Protein AF-V2XXR5-F1 (afdb_monomer_lite)

Organism: Moniliophthora roreri (strain MCA 2997) (NCBI:txid1381753)

Foldseek 3Di:
DDDDDPPDPPPDPPPPPPPPDPDPPPPPVQPCADLQHVVCSPPDLLQAEFEEEQQQQQEDCDPPSQARLEPDHNVVCVQLRHDHYFWDWDQDPNDTDTDPDDDDAQEWEFDELDQDLLQQGDTPRYDDDDQNQVGQYEYALFHWDQPADDVPDPHDIGTDPVCQQVSLALVSQVSNQVSCCVSHVNQGHSYYYYGHSVHHDNQVNSCVSSVHPDGGNGDDPDPDDPPDDPDDDDDDDDDDDDDDDDDDDDDDD

InterPro domains:
  IPR017946 PLC-like phosphodiesterase, TIM beta/alpha-barrel domain superfamily [G3DSA:3.20.20.190] (36-119)
  IPR017946 PLC-like phosphodiesterase, TIM beta/alpha-barrel domain superfamily [SSF51695] (34-211)
  IPR051057 Phosphoinositide phospholipase C domain-containing protein [PTHR13593] (35-107)

Radius of gyration: 30.41 Å; chains: 1; bounding box: 84×100×53 Å

Secondary structure (DSSP, 8-state):
-------SSSSSSSSSSSSS-----------SSBTTBGGGGGS-GGG--EEEETTTT-B-S-TT-TT--BSS-HHHHHHHT--EE---EEEETTEEEE-S----TTEEE--SS---TT-----BS--SSS-GGGSEEEEE---EEEEEPPTTS--EEEE-STTHHHHTSHHHHHHHHHHHGGGGTTPPPSEEEESSTTSSSHHHHHHHHTT-SS--S-S---------S------------------------

Structure (mmCIF, N/CA/C/O backbone):
data_AF-V2XXR5-F1
#
_entry.id   AF-V2XXR5-F1
#
loop_
_atom_site.group_PDB
_atom_site.id
_atom_site.type_symbol
_atom_site.label_atom_id
_atom_site.label_alt_id
_atom_site.label_comp_id
_atom_site.label_asym_id
_atom_site.label_entity_id
_atom_site.label_seq_id
_atom_site.pdbx_PDB_ins_code
_atom_site.Cartn_x
_atom_site.Cartn_y
_atom_site.Cartn_z
_atom_site.occupancy
_atom_site.B_iso_or_equiv
_atom_site.auth_seq_id
_atom_site.auth_comp_id
_atom_site.auth_asym_id
_atom_site.auth_atom_id
_atom_site.pdbx_PDB_model_num
ATOM 1 N N . MET A 1 1 ? -62.047 -73.030 -3.575 1.00 40.09 1 MET A N 1
ATOM 2 C CA . MET A 1 1 ? -60.944 -73.155 -4.557 1.00 40.09 1 MET A CA 1
ATOM 3 C C . MET A 1 1 ? -60.942 -71.864 -5.360 1.00 40.09 1 MET A C 1
ATOM 5 O O . MET A 1 1 ? -61.998 -71.553 -5.874 1.00 40.09 1 MET A O 1
ATOM 9 N N . LEU A 1 2 ? -59.932 -71.007 -5.476 1.00 39.75 2 LEU A N 1
ATOM 10 C CA . LEU A 1 2 ? -58.505 -70.946 -5.138 1.00 39.75 2 LEU A CA 1
ATOM 11 C C . LEU A 1 2 ? -58.184 -69.427 -5.097 1.00 39.75 2 LEU A C 1
ATOM 13 O O . LEU A 1 2 ? -58.682 -68.683 -5.932 1.00 39.75 2 LEU A O 1
ATOM 17 N N . ALA A 1 3 ? -57.604 -68.903 -4.018 1.00 51.47 3 ALA A N 1
ATOM 18 C CA . ALA A 1 3 ? -56.215 -68.424 -3.978 1.00 51.47 3 ALA A CA 1
ATOM 19 C C . ALA A 1 3 ? -55.799 -67.451 -5.111 1.00 51.47 3 ALA A C 1
ATOM 21 O O . ALA A 1 3 ? -55.215 -67.873 -6.099 1.00 51.47 3 ALA A O 1
ATOM 22 N N . PHE A 1 4 ? -56.009 -66.147 -4.901 1.00 45.41 4 PHE A N 1
ATOM 23 C CA . PHE A 1 4 ? -55.196 -65.052 -5.464 1.00 45.41 4 PHE A CA 1
ATOM 24 C C . PHE A 1 4 ? -55.050 -63.995 -4.356 1.00 45.41 4 PHE A C 1
ATOM 26 O O . PHE A 1 4 ? -55.963 -63.228 -4.085 1.00 45.41 4 PHE A O 1
ATOM 33 N N . SER A 1 5 ? -54.119 -64.224 -3.432 1.00 50.44 5 SER A N 1
ATOM 34 C CA . SER A 1 5 ? -52.775 -63.627 -3.402 1.00 50.44 5 SER A CA 1
ATOM 35 C C . SER A 1 5 ? -52.805 -62.136 -3.044 1.00 50.44 5 SER A C 1
ATOM 37 O O . SER A 1 5 ? -53.049 -61.259 -3.866 1.00 50.44 5 SER A O 1
ATOM 39 N N . VAL A 1 6 ? -52.565 -61.890 -1.757 1.00 51.72 6 VAL A N 1
ATOM 40 C CA . VAL A 1 6 ? -52.631 -60.622 -1.012 1.00 51.72 6 VAL A CA 1
ATOM 41 C C . VAL A 1 6 ? -51.378 -59.764 -1.270 1.00 51.72 6 VAL A C 1
ATOM 43 O O . VAL A 1 6 ? -50.755 -59.250 -0.349 1.00 51.72 6 VAL A O 1
ATOM 46 N N . LEU A 1 7 ? -50.950 -59.619 -2.526 1.00 49.16 7 LEU A N 1
ATOM 47 C CA . LEU A 1 7 ? -49.653 -59.010 -2.855 1.00 49.16 7 LEU A CA 1
ATOM 48 C C . LEU A 1 7 ? -49.773 -57.664 -3.583 1.00 49.16 7 LEU A C 1
ATOM 50 O O . LEU A 1 7 ? -49.147 -57.468 -4.617 1.00 49.16 7 LEU A O 1
ATOM 54 N N . SER A 1 8 ? -50.574 -56.726 -3.064 1.00 53.34 8 SER A N 1
ATOM 55 C CA . SER A 1 8 ? -50.682 -55.391 -3.688 1.00 53.34 8 SER A CA 1
ATOM 56 C C . SER A 1 8 ? -50.863 -54.203 -2.735 1.00 53.34 8 SER A C 1
ATOM 58 O O . SER A 1 8 ? -51.263 -53.133 -3.177 1.00 53.34 8 SER A O 1
ATOM 60 N N . LEU A 1 9 ? -50.544 -54.340 -1.442 1.00 47.59 9 LEU A N 1
ATOM 61 C CA . LEU A 1 9 ? -50.764 -53.266 -0.452 1.00 47.59 9 LEU A CA 1
ATOM 62 C C . LEU A 1 9 ? -49.520 -52.832 0.348 1.00 47.59 9 LEU A C 1
ATOM 64 O O . LEU A 1 9 ? -49.666 -52.144 1.351 1.00 47.59 9 LEU A O 1
ATOM 68 N N . ILE A 1 10 ? -48.298 -53.172 -0.089 1.00 53.25 10 ILE A N 1
ATOM 69 C CA . ILE A 1 10 ? -47.052 -52.834 0.650 1.00 53.25 10 ILE A CA 1
ATOM 70 C C . ILE A 1 10 ? -46.156 -51.802 -0.078 1.00 53.25 10 ILE A C 1
ATOM 72 O O . ILE A 1 10 ? -45.040 -51.532 0.346 1.00 53.25 10 ILE A O 1
ATOM 76 N N . LEU A 1 11 ? -46.621 -51.149 -1.145 1.00 52.84 11 LEU A N 1
ATOM 77 C CA . LEU A 1 11 ? -45.902 -50.031 -1.784 1.00 52.84 11 LEU A CA 1
ATOM 78 C C . LEU A 1 11 ? -46.887 -48.869 -2.004 1.00 52.84 11 LEU A C 1
ATOM 80 O O . LEU A 1 11 ? -47.518 -48.805 -3.056 1.00 52.84 11 LEU A O 1
ATOM 84 N N . PRO A 1 12 ? -47.111 -47.999 -0.998 1.00 48.62 12 PRO A N 1
ATOM 85 C CA . PRO A 1 12 ? -46.513 -46.665 -1.112 1.00 48.62 12 PRO A CA 1
ATOM 86 C C . PRO A 1 12 ? -46.213 -45.998 0.250 1.00 48.62 12 PRO A C 1
ATOM 88 O O . PRO A 1 12 ? -46.348 -44.788 0.386 1.00 48.62 12 PRO A O 1
ATOM 91 N N . LEU A 1 13 ? -45.825 -46.752 1.285 1.00 49.66 13 LEU A N 1
ATOM 92 C CA . LEU A 1 13 ? -45.496 -46.171 2.605 1.00 49.66 13 LEU A CA 1
ATOM 93 C C . LEU A 1 13 ? -43.996 -45.927 2.842 1.00 49.66 13 LEU A C 1
ATOM 95 O O . LEU A 1 13 ? -43.611 -45.447 3.900 1.00 49.66 13 LEU A O 1
ATOM 99 N N . LEU A 1 14 ? -43.146 -46.206 1.851 1.00 47.84 14 LEU A N 1
ATOM 100 C CA . LEU A 1 14 ? -41.691 -46.004 1.928 1.00 47.84 14 LEU A CA 1
ATOM 101 C C . LEU A 1 14 ? -41.173 -44.852 1.050 1.00 47.84 14 LEU A C 1
ATOM 103 O O . LEU A 1 14 ? -39.970 -44.713 0.874 1.00 47.84 14 LEU A O 1
ATOM 107 N N . TRP A 1 15 ? -42.067 -44.012 0.517 1.00 47.47 15 TRP A N 1
ATOM 108 C CA . TRP A 1 15 ? -41.709 -42.841 -0.302 1.00 47.47 15 TRP A CA 1
ATOM 109 C C . TRP A 1 15 ? -42.132 -41.501 0.320 1.00 47.47 15 TRP A C 1
ATOM 111 O O . TRP A 1 15 ? -42.158 -40.483 -0.363 1.00 47.47 15 TRP A O 1
ATOM 121 N N . THR A 1 16 ? -42.451 -41.464 1.617 1.00 50.03 16 THR A N 1
ATOM 122 C CA . THR A 1 16 ? -42.791 -40.209 2.320 1.00 50.03 16 THR A CA 1
ATOM 123 C C . THR A 1 16 ? -41.859 -39.862 3.480 1.00 50.03 16 THR A C 1
ATOM 125 O O . THR A 1 16 ? -42.044 -38.825 4.108 1.00 50.03 16 THR A O 1
ATOM 128 N N . THR A 1 17 ? -40.806 -40.643 3.743 1.00 52.53 17 THR A N 1
ATOM 129 C CA . THR A 1 17 ? -39.874 -40.375 4.858 1.00 52.53 17 THR A CA 1
ATOM 130 C C . THR A 1 17 ? -38.529 -39.760 4.460 1.00 52.53 17 THR A C 1
ATOM 132 O O . THR A 1 17 ? -37.683 -39.582 5.327 1.00 52.53 17 THR A O 1
ATOM 135 N N . PHE A 1 18 ? -38.321 -39.353 3.202 1.00 50.56 18 PHE A N 1
ATOM 136 C CA . PHE A 1 18 ? -37.026 -38.812 2.747 1.00 50.56 18 PHE A CA 1
ATOM 137 C C . PHE A 1 18 ? -37.033 -37.351 2.267 1.00 50.56 18 PHE A C 1
ATOM 139 O O . PHE A 1 18 ? -36.214 -36.976 1.436 1.00 50.56 18 PHE A O 1
ATOM 146 N N . VAL A 1 19 ? -37.914 -36.489 2.795 1.00 55.28 19 VAL A N 1
ATOM 147 C CA . VAL A 1 19 ? -37.786 -35.024 2.570 1.00 55.28 19 VAL A CA 1
ATOM 148 C C . VAL A 1 19 ? -37.935 -34.184 3.849 1.00 55.28 19 VAL A C 1
ATOM 150 O O . VAL A 1 19 ? -37.806 -32.967 3.816 1.00 55.28 19 VAL A O 1
ATOM 153 N N . ALA A 1 20 ? -38.127 -34.799 5.017 1.00 54.75 20 ALA A N 1
ATOM 154 C CA . ALA A 1 20 ? -38.211 -34.076 6.286 1.00 54.75 20 ALA A CA 1
ATOM 155 C C . ALA A 1 20 ? -37.045 -34.480 7.192 1.00 54.75 20 ALA A C 1
ATOM 157 O O . ALA A 1 20 ? -37.205 -35.344 8.048 1.00 54.75 20 ALA A O 1
ATOM 158 N N . GLY A 1 21 ? -35.859 -33.896 6.995 1.00 52.41 21 GLY A N 1
ATOM 159 C CA . GLY A 1 21 ? -34.779 -34.146 7.955 1.00 52.41 21 GLY A CA 1
ATOM 160 C C . GLY A 1 21 ? -33.335 -33.963 7.518 1.00 52.41 21 GLY A C 1
ATOM 161 O O . GLY A 1 21 ? -32.465 -34.378 8.275 1.00 52.41 21 GLY A O 1
ATOM 162 N N . TRP A 1 22 ? -33.030 -33.301 6.400 1.00 53.12 22 TRP A N 1
ATOM 163 C CA . TRP A 1 22 ? -31.880 -32.408 6.496 1.00 53.12 22 TRP A CA 1
ATOM 164 C C . TRP A 1 22 ? -32.418 -31.134 7.110 1.00 53.12 22 TRP A C 1
ATOM 166 O O . TRP A 1 22 ? -33.090 -30.372 6.408 1.00 53.12 22 TRP A O 1
ATOM 176 N N . PRO A 1 23 ? -32.204 -30.886 8.414 1.00 50.09 23 PRO A N 1
ATOM 177 C CA . PRO A 1 23 ? -32.329 -29.519 8.845 1.00 50.09 23 PRO A CA 1
ATOM 178 C C . PRO A 1 23 ? -31.418 -28.717 7.917 1.00 50.09 23 PRO A C 1
ATOM 180 O O . PRO A 1 23 ? -30.337 -29.170 7.524 1.00 50.09 23 PRO A O 1
ATOM 183 N N . LEU A 1 24 ? -31.889 -27.537 7.549 1.00 56.28 24 LEU A N 1
ATOM 184 C CA . LEU A 1 24 ? -31.068 -26.445 7.064 1.00 56.28 24 LEU A CA 1
ATOM 185 C C . LEU A 1 24 ? -30.057 -26.083 8.174 1.00 56.28 24 LEU A C 1
ATOM 187 O O . LEU A 1 24 ? -30.066 -24.988 8.708 1.00 56.28 24 LEU A O 1
ATOM 191 N N . LEU A 1 25 ? -29.183 -27.021 8.544 1.00 55.41 25 LEU A N 1
ATOM 192 C CA . LEU A 1 25 ? -27.925 -26.812 9.237 1.00 55.41 25 LEU A CA 1
ATOM 193 C C . LEU A 1 25 ? -26.870 -26.517 8.177 1.00 55.41 25 LEU A C 1
ATOM 195 O O . LEU A 1 25 ? -25.743 -26.989 8.239 1.00 55.41 25 LEU A O 1
ATOM 199 N N . TRP A 1 26 ? -27.222 -25.665 7.220 1.00 48.38 26 TRP A N 1
ATOM 200 C CA . TRP A 1 26 ? -26.251 -24.684 6.794 1.00 48.38 26 TRP A CA 1
ATOM 201 C C . TRP A 1 26 ? -26.340 -23.533 7.798 1.00 48.38 26 TRP A C 1
ATOM 203 O O . TRP A 1 26 ? -26.707 -22.411 7.458 1.00 48.38 26 TRP A O 1
ATOM 213 N N . ASN A 1 27 ? -25.982 -23.815 9.058 1.00 48.47 27 ASN A N 1
ATOM 214 C CA . ASN A 1 27 ? -25.365 -22.788 9.881 1.00 48.47 27 ASN A CA 1
ATOM 215 C C . ASN A 1 27 ? -24.058 -22.473 9.155 1.00 48.47 27 ASN A C 1
ATOM 217 O O . ASN A 1 27 ? -23.006 -23.022 9.470 1.00 48.47 27 ASN A O 1
ATOM 221 N N . ARG A 1 28 ? -24.126 -21.621 8.122 1.00 52.44 28 ARG A N 1
ATOM 222 C CA . ARG A 1 28 ? -22.961 -20.823 7.784 1.00 52.44 28 ARG A CA 1
ATOM 223 C C . ARG A 1 28 ? -22.795 -19.999 9.037 1.00 52.44 28 ARG A C 1
ATOM 225 O O . ARG A 1 28 ? -23.591 -19.096 9.277 1.00 52.44 28 ARG A O 1
ATOM 232 N N . GLU A 1 29 ? -21.860 -20.399 9.881 1.00 56.62 29 GLU A N 1
ATOM 233 C CA . GLU A 1 29 ? -21.364 -19.534 10.927 1.00 56.62 29 GLU A CA 1
ATOM 234 C C . GLU A 1 29 ? -20.919 -18.282 10.173 1.00 56.62 29 GLU A C 1
ATOM 236 O O . GLU A 1 29 ? -19.942 -18.295 9.420 1.00 56.62 29 GLU A O 1
ATOM 241 N N . SER A 1 30 ? -21.771 -17.252 10.180 1.00 58.22 30 SER A N 1
ATOM 242 C CA . SER A 1 30 ? -21.416 -15.968 9.602 1.00 58.22 30 SER A CA 1
ATOM 243 C C . SER A 1 30 ? -20.145 -15.571 10.335 1.00 58.22 30 SER A C 1
ATOM 245 O O . SER A 1 30 ? -20.180 -15.612 11.570 1.00 58.22 30 SER A O 1
ATOM 247 N N . PRO A 1 31 ? -19.043 -15.274 9.619 1.00 58.44 31 PRO A N 1
ATOM 248 C CA . PRO A 1 31 ? -17.779 -14.963 10.258 1.00 58.44 31 PRO A CA 1
ATOM 249 C C . PRO A 1 31 ? -18.050 -13.982 11.392 1.00 58.44 31 PRO A C 1
ATOM 251 O O . PRO A 1 31 ? -18.620 -12.916 11.159 1.00 58.44 31 PRO A O 1
ATOM 254 N N . SER A 1 32 ? -17.708 -14.363 12.625 1.00 74.38 32 SER A N 1
ATOM 255 C CA . SER A 1 32 ? -17.866 -13.474 13.782 1.00 74.38 32 SER A CA 1
ATOM 256 C C . SER A 1 32 ? -17.007 -12.216 13.628 1.00 74.38 32 SER A C 1
ATOM 258 O O . SER A 1 32 ? -17.202 -11.240 14.343 1.00 74.38 32 SER A O 1
ATOM 260 N N . VAL A 1 33 ? -16.080 -12.237 12.667 1.00 83.19 33 VAL A N 1
ATOM 261 C CA . VAL A 1 33 ? -15.099 -11.213 12.358 1.00 83.19 33 VAL A CA 1
ATOM 262 C C . VAL A 1 33 ? -14.932 -11.137 10.831 1.00 83.19 33 VAL A C 1
ATOM 264 O O . VAL A 1 33 ? -14.732 -12.161 10.180 1.00 83.19 33 VAL A O 1
ATOM 267 N N . CYS A 1 34 ? -14.974 -9.935 10.247 1.00 84.19 34 CYS A N 1
ATOM 268 C CA . CYS A 1 34 ? -14.711 -9.702 8.824 1.00 84.19 34 CYS A CA 1
ATOM 269 C C . CYS A 1 34 ? -13.459 -8.842 8.680 1.00 84.19 34 CYS A C 1
ATOM 271 O O . CYS A 1 34 ? -13.409 -7.740 9.214 1.00 84.19 34 CYS A O 1
ATOM 273 N N . ASN A 1 35 ? -12.435 -9.334 7.978 1.00 83.69 35 ASN A N 1
ATOM 274 C CA . ASN A 1 35 ? -11.144 -8.635 7.862 1.00 83.69 35 ASN A CA 1
ATOM 275 C C . ASN A 1 35 ? -10.587 -8.184 9.228 1.00 83.69 35 ASN A C 1
ATOM 277 O O . ASN A 1 35 ? -10.167 -7.047 9.394 1.00 83.69 35 ASN A O 1
ATOM 281 N N . GLY A 1 36 ? -10.667 -9.068 10.224 1.00 81.25 36 GLY A N 1
ATOM 282 C CA . GLY A 1 36 ? -10.180 -8.809 11.580 1.00 81.25 36 GLY A CA 1
ATOM 283 C C . GLY A 1 36 ? -11.074 -7.989 12.491 1.00 81.25 36 GLY A C 1
ATOM 284 O O . GLY A 1 36 ? -10.726 -7.813 13.659 1.00 81.25 36 GLY A O 1
ATOM 285 N N . ARG A 1 37 ? -12.260 -7.565 12.023 1.00 85.56 37 ARG A N 1
ATOM 286 C CA . ARG A 1 37 ? -13.233 -6.853 12.863 1.00 85.56 37 ARG A CA 1
ATOM 287 C C . ARG A 1 37 ? -14.698 -7.237 12.616 1.00 85.56 37 ARG A C 1
ATOM 289 O O . ARG A 1 37 ? -15.130 -7.270 11.462 1.00 85.56 37 ARG A O 1
ATOM 296 N N . PRO A 1 38 ? -15.515 -7.472 13.659 1.00 87.62 38 PRO A N 1
ATOM 297 C CA . PRO A 1 38 ? -16.965 -7.623 13.497 1.00 87.62 38 PRO A CA 1
ATOM 298 C C . PRO A 1 38 ? -17.623 -6.363 12.913 1.00 87.62 38 PRO A C 1
ATOM 300 O O . PRO A 1 38 ? -18.575 -6.459 12.136 1.00 87.62 38 PRO A O 1
ATOM 303 N N . GLU A 1 39 ? -17.103 -5.174 13.237 1.00 88.38 39 GLU A N 1
ATOM 304 C CA . GLU A 1 39 ? -17.627 -3.884 12.776 1.00 88.38 39 GLU A CA 1
ATOM 305 C C . GLU A 1 39 ? -17.565 -3.747 11.249 1.00 88.38 39 GLU A C 1
ATOM 307 O O . GLU A 1 39 ? -18.416 -3.095 10.639 1.00 88.38 39 GLU A O 1
ATOM 312 N N . LEU A 1 40 ? -16.594 -4.408 10.612 1.00 90.00 40 LEU A N 1
ATOM 313 C CA . LEU A 1 40 ? -16.432 -4.394 9.161 1.00 90.00 40 LEU A CA 1
ATOM 314 C C . LEU A 1 40 ? -17.443 -5.290 8.436 1.00 90.00 40 LEU A C 1
ATOM 316 O O . LEU A 1 40 ? -17.686 -5.071 7.252 1.00 90.00 40 LEU A O 1
ATOM 320 N N . CYS A 1 41 ? -18.103 -6.239 9.111 1.00 88.94 41 CYS A N 1
ATOM 321 C CA . CYS A 1 41 ? -19.048 -7.157 8.460 1.00 88.94 41 CYS A CA 1
ATOM 322 C C . CYS A 1 41 ? -20.278 -6.466 7.858 1.00 88.94 41 CYS A C 1
ATOM 324 O O . CYS A 1 41 ? -20.902 -6.997 6.942 1.00 88.94 41 CYS A O 1
ATOM 326 N N . ARG A 1 42 ? -20.646 -5.285 8.367 1.00 89.50 42 ARG A N 1
ATOM 327 C CA . ARG A 1 42 ? -21.769 -4.486 7.843 1.00 89.50 42 ARG A CA 1
ATOM 328 C C . ARG A 1 42 ? -21.319 -3.357 6.918 1.00 89.50 42 ARG A C 1
ATOM 330 O O . ARG A 1 42 ? -22.161 -2.635 6.385 1.00 89.50 42 ARG A O 1
ATOM 337 N N . ARG A 1 43 ? -20.009 -3.178 6.734 1.00 91.75 43 ARG A N 1
ATOM 338 C CA . ARG A 1 43 ? -19.448 -2.101 5.923 1.00 91.75 43 ARG A CA 1
ATOM 339 C C . ARG A 1 43 ? -19.285 -2.577 4.483 1.00 91.75 43 ARG A C 1
ATOM 341 O O . ARG A 1 43 ? -18.871 -3.703 4.224 1.00 91.75 43 ARG A O 1
ATOM 348 N N . ARG A 1 44 ? -19.644 -1.722 3.521 1.00 90.31 44 ARG A N 1
ATOM 349 C CA . ARG A 1 44 ? -19.415 -2.024 2.100 1.00 90.31 44 ARG A CA 1
ATOM 350 C C . ARG A 1 44 ? -17.915 -2.141 1.859 1.00 90.31 44 ARG A C 1
ATOM 352 O O . ARG A 1 44 ? -17.183 -1.263 2.298 1.00 90.31 44 ARG A O 1
ATOM 359 N N . TYR A 1 45 ? -17.491 -3.150 1.102 1.00 87.81 45 TYR A N 1
ATOM 360 C CA . TYR A 1 45 ? -16.084 -3.356 0.735 1.00 87.81 45 TYR A CA 1
ATOM 361 C C . TYR A 1 45 ? -15.451 -2.108 0.095 1.00 87.81 45 TYR A C 1
ATOM 363 O O . TYR A 1 45 ? -14.332 -1.736 0.418 1.00 87.81 45 TYR A O 1
ATOM 371 N N . SER A 1 46 ? -16.226 -1.391 -0.726 1.00 87.62 46 SER A N 1
ATOM 372 C CA . SER A 1 46 ? -15.830 -0.128 -1.363 1.00 87.62 46 SER A CA 1
ATOM 373 C C . SER A 1 46 ? -15.645 1.052 -0.400 1.00 87.62 46 SER A C 1
ATOM 375 O O . SER A 1 46 ? -15.273 2.139 -0.827 1.00 87.62 46 SER A O 1
ATOM 377 N N . ASN A 1 47 ? -15.965 0.879 0.880 1.00 91.62 47 ASN A N 1
ATOM 378 C CA . ASN A 1 47 ? -15.789 1.867 1.938 1.00 91.62 47 ASN A CA 1
ATOM 379 C C . ASN A 1 47 ? -14.933 1.262 3.059 1.00 91.62 47 ASN A C 1
ATOM 381 O O . ASN A 1 47 ? -15.252 1.425 4.228 1.00 91.62 47 ASN A O 1
ATOM 385 N N . ILE A 1 48 ? -13.908 0.489 2.718 1.00 93.88 48 ILE A N 1
ATOM 386 C CA . ILE A 1 48 ? -12.903 -0.003 3.660 1.00 93.88 48 ILE A CA 1
ATOM 387 C C . ILE A 1 48 ? -11.540 0.238 3.014 1.00 93.88 48 ILE A C 1
ATOM 389 O O . ILE A 1 48 ? -11.383 0.008 1.814 1.00 93.88 48 ILE A O 1
ATOM 393 N N . THR A 1 49 ? -10.583 0.709 3.807 1.00 95.19 49 THR A N 1
ATOM 394 C CA . THR A 1 49 ? -9.173 0.807 3.432 1.00 95.19 49 THR A CA 1
ATOM 395 C C . THR A 1 49 ? -8.447 -0.463 3.855 1.00 95.19 49 THR A C 1
ATOM 397 O O . THR A 1 49 ? -8.504 -0.854 5.022 1.00 95.19 49 THR A O 1
ATOM 400 N N . PHE A 1 50 ? -7.750 -1.096 2.919 1.00 94.75 50 PHE A N 1
ATOM 401 C CA . PHE A 1 50 ? -6.959 -2.301 3.134 1.00 94.75 50 PHE A CA 1
ATOM 402 C C . PHE A 1 50 ? -5.487 -2.060 2.811 1.00 94.75 50 PHE A C 1
ATOM 404 O O . PHE A 1 50 ? -5.158 -1.267 1.929 1.00 94.75 50 PHE A O 1
ATOM 411 N N . ILE A 1 51 ? -4.608 -2.810 3.473 1.00 95.62 51 ILE A N 1
ATOM 412 C CA . ILE A 1 51 ? -3.213 -2.922 3.048 1.00 95.62 51 ILE A CA 1
ATOM 413 C C . ILE A 1 51 ? -3.110 -3.950 1.922 1.00 95.62 51 ILE A C 1
ATOM 415 O O . ILE A 1 51 ? -3.698 -5.039 1.988 1.00 95.62 51 ILE A O 1
ATOM 419 N N . GLY A 1 52 ? -2.373 -3.576 0.882 1.00 93.94 52 GLY A N 1
ATOM 420 C CA . GLY A 1 52 ? -1.971 -4.433 -0.218 1.00 93.94 52 GLY A CA 1
ATOM 421 C C . GLY A 1 52 ? -0.462 -4.649 -0.231 1.00 93.94 52 GLY A C 1
ATOM 422 O O . GLY A 1 52 ? 0.295 -3.743 0.103 1.00 93.94 52 GLY A O 1
ATOM 423 N N . ALA A 1 53 ? -0.037 -5.835 -0.654 1.00 94.38 53 ALA A N 1
ATOM 424 C CA . ALA A 1 53 ? 1.368 -6.156 -0.871 1.00 94.38 53 ALA A CA 1
ATOM 425 C C . ALA A 1 53 ? 1.716 -6.008 -2.356 1.00 94.38 53 ALA A C 1
ATOM 427 O O . ALA A 1 53 ? 1.144 -6.702 -3.208 1.00 94.38 53 ALA A O 1
ATOM 428 N N . HIS A 1 54 ? 2.651 -5.108 -2.650 1.00 90.69 54 HIS A N 1
ATOM 429 C CA . HIS A 1 54 ? 3.248 -4.946 -3.971 1.00 90.69 54 HIS A CA 1
ATOM 430 C C . HIS A 1 54 ? 4.114 -6.171 -4.298 1.00 90.69 54 HIS A C 1
ATOM 432 O O . HIS A 1 54 ? 4.868 -6.645 -3.442 1.00 90.69 54 HIS A O 1
ATOM 438 N N . ASN A 1 55 ? 3.958 -6.715 -5.512 1.00 86.69 55 ASN A N 1
ATOM 439 C CA . ASN A 1 55 ? 4.601 -7.951 -5.976 1.00 86.69 55 ASN A CA 1
ATOM 440 C C . ASN A 1 55 ? 4.681 -9.023 -4.877 1.00 86.69 55 ASN A C 1
ATOM 442 O O . ASN A 1 55 ? 5.754 -9.519 -4.540 1.00 86.69 55 ASN A O 1
ATOM 446 N N . SER A 1 56 ? 3.533 -9.373 -4.295 1.00 90.12 56 SER A N 1
ATOM 447 C CA . SER A 1 56 ? 3.424 -10.163 -3.059 1.00 90.12 56 SER A CA 1
ATOM 448 C C . SER A 1 56 ? 4.170 -11.504 -3.091 1.00 90.12 56 SER A C 1
ATOM 450 O O . SER A 1 56 ? 4.556 -12.038 -2.054 1.00 90.12 56 SER A O 1
ATOM 452 N N . TYR A 1 57 ? 4.355 -12.069 -4.286 1.00 86.62 57 TYR A N 1
ATOM 453 C CA . TYR A 1 57 ? 5.063 -13.327 -4.520 1.00 86.62 57 TYR A CA 1
ATOM 454 C C . TYR A 1 57 ? 6.596 -13.185 -4.480 1.00 86.62 57 TYR A C 1
ATOM 456 O O . TYR A 1 57 ? 7.288 -14.177 -4.265 1.00 86.62 57 TYR A O 1
ATOM 464 N N . ALA A 1 58 ? 7.135 -11.980 -4.689 1.00 87.69 58 ALA A N 1
ATOM 465 C CA . ALA A 1 58 ? 8.565 -11.690 -4.735 1.00 87.69 58 ALA A CA 1
ATOM 466 C C . ALA A 1 58 ? 9.135 -11.521 -3.317 1.00 87.69 58 ALA A C 1
ATOM 468 O O . ALA A 1 58 ? 9.668 -10.468 -2.963 1.00 87.69 58 ALA A O 1
ATOM 469 N N . PHE A 1 59 ? 8.991 -12.556 -2.486 1.00 91.31 59 PHE A N 1
ATOM 470 C CA . PHE A 1 59 ? 9.529 -12.570 -1.130 1.00 91.31 59 PHE A CA 1
ATOM 471 C C . PHE A 1 59 ? 10.886 -13.277 -1.065 1.00 91.31 59 PHE A C 1
ATOM 473 O O . PHE A 1 59 ? 11.123 -14.251 -1.779 1.00 91.31 59 PHE A O 1
ATOM 480 N N . SER A 1 60 ? 11.783 -12.795 -0.206 1.00 87.56 60 SER A N 1
ATOM 481 C CA . SER A 1 60 ? 13.047 -13.476 0.092 1.00 87.56 60 SER A CA 1
ATOM 482 C C . SER A 1 60 ? 13.643 -12.990 1.411 1.00 87.56 60 SER A C 1
ATOM 484 O O . SER A 1 60 ? 13.728 -11.786 1.662 1.00 87.56 60 SER A O 1
ATOM 486 N N . GLU A 1 61 ? 14.145 -13.913 2.228 1.00 87.81 61 GLU A N 1
ATOM 487 C CA . GLU A 1 61 ? 14.923 -13.566 3.422 1.00 87.81 61 GLU A CA 1
ATOM 488 C C . GLU A 1 61 ? 16.353 -13.113 3.064 1.00 87.81 61 GLU A C 1
ATOM 490 O O . GLU A 1 61 ? 16.961 -12.352 3.818 1.00 87.81 61 GLU A O 1
ATOM 495 N N . ASP A 1 62 ? 16.868 -13.491 1.884 1.00 86.94 62 ASP A N 1
ATOM 496 C CA . ASP A 1 62 ? 18.228 -13.163 1.438 1.00 86.94 62 ASP A CA 1
ATOM 497 C C . ASP A 1 62 ? 18.388 -11.653 1.181 1.00 86.94 62 ASP A C 1
ATOM 499 O O . ASP A 1 62 ? 17.784 -11.130 0.236 1.00 86.94 62 ASP A O 1
ATOM 503 N N . PRO A 1 63 ? 19.209 -10.932 1.975 1.00 82.62 63 PRO A N 1
ATOM 504 C CA . PRO A 1 63 ? 19.443 -9.504 1.801 1.00 82.62 63 PRO A CA 1
ATOM 505 C C . PRO A 1 63 ? 20.034 -9.105 0.451 1.00 82.62 63 PRO A C 1
ATOM 507 O O . PRO A 1 63 ? 19.924 -7.939 0.077 1.00 82.62 63 PRO A O 1
ATOM 510 N N . LEU A 1 64 ? 20.628 -10.048 -0.277 1.00 84.31 64 LEU A N 1
ATOM 511 C CA . LEU A 1 64 ? 21.231 -9.818 -1.584 1.00 84.31 64 LEU A CA 1
ATOM 512 C C . LEU A 1 64 ? 20.234 -9.977 -2.741 1.00 84.31 64 LEU A C 1
ATOM 514 O O . LEU A 1 64 ? 20.555 -9.617 -3.873 1.00 84.31 64 LEU A O 1
ATOM 518 N N . ALA A 1 65 ? 19.015 -10.461 -2.483 1.00 82.94 65 ALA A N 1
ATOM 519 C CA . ALA A 1 65 ? 17.957 -10.536 -3.485 1.00 82.94 65 ALA A CA 1
ATOM 520 C C . ALA A 1 65 ? 17.358 -9.141 -3.744 1.00 82.94 65 ALA A C 1
ATOM 522 O O . ALA A 1 65 ? 16.348 -8.753 -3.162 1.00 82.94 65 ALA A O 1
ATOM 523 N N . LEU A 1 66 ? 17.996 -8.379 -4.636 1.00 79.31 66 LEU A N 1
ATOM 524 C CA . LEU A 1 66 ? 17.684 -6.968 -4.910 1.00 79.31 66 LEU A CA 1
ATOM 525 C C . LEU A 1 66 ? 16.269 -6.717 -5.456 1.00 79.31 66 LEU A C 1
ATOM 527 O O . LEU A 1 66 ? 15.747 -5.618 -5.313 1.00 79.31 66 LEU A O 1
ATOM 531 N N . SER A 1 67 ? 15.654 -7.718 -6.088 1.00 78.94 67 SER A N 1
ATOM 532 C CA . SER A 1 67 ? 14.317 -7.617 -6.690 1.00 78.94 67 SER A CA 1
ATOM 533 C C . SER A 1 67 ? 13.188 -8.082 -5.769 1.00 78.94 67 SER A C 1
ATOM 535 O O . SER A 1 67 ? 12.059 -8.244 -6.231 1.00 78.94 67 SER A O 1
ATOM 537 N N . ARG A 1 68 ? 13.486 -8.387 -4.501 1.00 86.12 68 ARG A N 1
ATOM 538 C CA . ARG A 1 68 ? 12.459 -8.783 -3.536 1.00 86.12 68 ARG A CA 1
ATOM 539 C C . ARG A 1 68 ? 11.666 -7.550 -3.091 1.00 86.12 68 ARG A C 1
ATOM 541 O O . ARG A 1 68 ? 12.234 -6.483 -2.874 1.00 86.12 68 ARG A O 1
ATOM 548 N N . ASN A 1 69 ? 10.369 -7.732 -2.915 1.00 89.94 69 ASN A N 1
ATOM 549 C CA . ASN A 1 69 ? 9.446 -6.706 -2.435 1.00 89.94 69 ASN A CA 1
ATOM 550 C C . ASN A 1 69 ? 8.959 -6.993 -1.015 1.00 89.94 69 ASN A C 1
ATOM 552 O O . ASN A 1 69 ? 8.464 -6.102 -0.334 1.00 89.94 69 ASN A O 1
ATOM 556 N N . GLN A 1 70 ? 9.085 -8.243 -0.567 1.00 94.06 70 GLN A N 1
ATOM 557 C CA . GLN A 1 70 ? 8.600 -8.697 0.730 1.00 94.06 70 GLN A CA 1
ATOM 558 C C . GLN A 1 70 ? 9.689 -9.524 1.430 1.00 94.06 70 GLN A C 1
ATOM 560 O O . GLN A 1 70 ? 10.500 -10.189 0.777 1.00 94.06 70 GLN A O 1
ATOM 565 N N . ARG A 1 71 ? 9.722 -9.511 2.767 1.00 93.25 71 ARG A N 1
ATOM 566 C CA . ARG A 1 71 ? 10.555 -10.447 3.553 1.00 93.25 71 ARG A CA 1
ATOM 567 C C . ARG A 1 71 ? 9.808 -11.731 3.885 1.00 93.25 71 ARG A C 1
ATOM 569 O O . ARG A 1 71 ? 10.417 -12.788 4.004 1.00 93.25 71 ARG A O 1
ATOM 576 N N . ILE A 1 72 ? 8.490 -11.627 3.992 1.00 94.50 72 ILE A N 1
ATOM 577 C CA . ILE A 1 72 ? 7.596 -12.698 4.417 1.00 94.50 72 ILE A CA 1
ATOM 578 C C . ILE A 1 72 ? 6.807 -13.286 3.245 1.00 94.50 72 ILE A C 1
ATOM 580 O O . ILE A 1 72 ? 6.489 -12.599 2.270 1.00 94.50 72 ILE A O 1
ATOM 584 N N . ASN A 1 73 ? 6.463 -14.569 3.344 1.00 94.12 73 ASN A N 1
ATOM 585 C CA . ASN A 1 73 ? 5.692 -15.258 2.311 1.00 94.12 73 ASN A CA 1
ATOM 586 C C . ASN A 1 73 ? 4.222 -14.799 2.277 1.00 94.12 73 ASN A C 1
ATOM 588 O O . ASN A 1 73 ? 3.720 -14.178 3.213 1.00 94.12 73 ASN A O 1
ATOM 592 N N . VAL A 1 74 ? 3.505 -15.135 1.201 1.00 92.75 74 VAL A N 1
ATOM 593 C CA . VAL A 1 74 ? 2.112 -14.696 0.990 1.00 92.75 74 VAL A CA 1
ATOM 594 C C . VAL A 1 74 ? 1.180 -15.099 2.139 1.00 92.75 74 VAL A C 1
ATOM 596 O O . VAL A 1 74 ? 0.324 -14.309 2.525 1.00 92.75 74 VAL A O 1
ATOM 599 N N . SER A 1 75 ? 1.345 -16.290 2.721 1.00 94.25 75 SER A N 1
ATOM 600 C CA . SER A 1 75 ? 0.516 -16.725 3.853 1.00 94.25 75 SER A CA 1
ATOM 601 C C . SER A 1 75 ? 0.713 -15.814 5.064 1.00 94.25 75 SER A C 1
ATOM 603 O O . SER A 1 75 ? -0.261 -15.325 5.624 1.00 94.25 75 SER A O 1
ATOM 605 N N . GLN A 1 76 ? 1.965 -15.494 5.393 1.00 94.50 76 GLN A N 1
ATOM 606 C CA . GLN A 1 76 ? 2.289 -14.556 6.469 1.00 94.50 76 GLN A CA 1
ATOM 607 C C . GLN A 1 76 ? 1.744 -13.148 6.180 1.00 94.50 76 GLN A C 1
ATOM 609 O O . GLN A 1 76 ? 1.232 -12.492 7.082 1.00 94.50 76 GLN A O 1
ATOM 614 N N . GLN A 1 77 ? 1.789 -12.685 4.924 1.00 94.31 77 GLN A N 1
ATOM 615 C CA . GLN A 1 77 ? 1.202 -11.393 4.539 1.00 94.31 77 GLN A CA 1
ATOM 616 C C . GLN A 1 77 ? -0.315 -11.383 4.800 1.00 94.31 77 GLN A C 1
ATOM 618 O O . GLN A 1 77 ? -0.861 -10.423 5.348 1.00 94.31 77 GLN A O 1
ATOM 623 N N . LEU A 1 78 ? -1.010 -12.468 4.447 1.00 92.75 78 LEU A N 1
ATOM 624 C CA . LEU A 1 78 ? -2.442 -12.624 4.708 1.00 92.75 78 LEU A CA 1
ATOM 625 C C . LEU A 1 78 ? -2.753 -12.686 6.211 1.00 92.75 78 LEU A C 1
ATOM 627 O O . LEU A 1 78 ? -3.749 -12.086 6.636 1.00 92.75 78 LEU A O 1
ATOM 631 N N . ASP A 1 79 ? -1.902 -13.351 6.996 1.00 91.19 79 ASP A N 1
ATOM 632 C CA . ASP A 1 79 ? -2.012 -13.441 8.457 1.00 91.19 79 ASP A CA 1
ATOM 633 C C . ASP A 1 79 ? -1.858 -12.068 9.130 1.00 91.19 79 ASP A C 1
ATOM 635 O O . ASP A 1 79 ? -2.602 -11.763 10.063 1.00 91.19 79 ASP A O 1
ATOM 639 N N . LEU A 1 80 ? -0.979 -11.199 8.608 1.00 90.88 80 LEU A N 1
ATOM 640 C CA . LEU A 1 80 ? -0.848 -9.805 9.062 1.00 90.88 80 LEU A CA 1
ATOM 641 C C . LEU A 1 80 ? -2.077 -8.941 8.747 1.0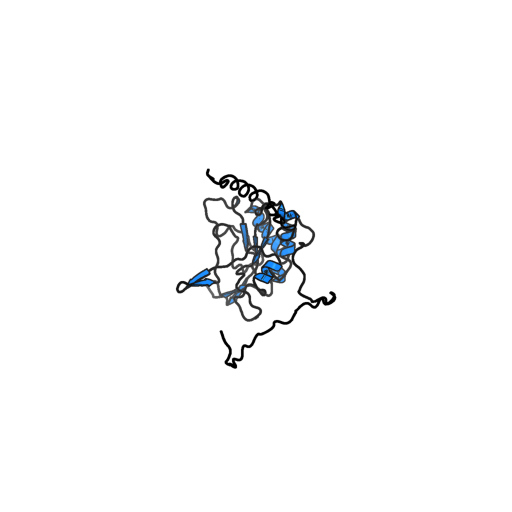0 90.88 80 LEU A C 1
ATOM 643 O O . LEU A 1 80 ? -2.284 -7.906 9.374 1.00 90.88 80 LEU A O 1
ATOM 647 N N . GLY A 1 81 ? -2.908 -9.356 7.788 1.00 90.69 81 GLY A N 1
ATOM 648 C CA . GLY A 1 81 ? -4.107 -8.620 7.393 1.00 90.69 81 GLY A CA 1
ATOM 649 C C . GLY A 1 81 ? -4.053 -8.010 5.995 1.00 90.69 81 GLY A C 1
ATOM 650 O O . GLY A 1 81 ? -4.956 -7.247 5.650 1.00 90.69 81 GLY A O 1
ATOM 651 N N . VAL A 1 82 ? -3.059 -8.346 5.162 1.00 93.56 82 VAL A N 1
ATOM 652 C CA . VAL A 1 82 ? -3.045 -7.939 3.745 1.00 93.56 82 VAL A CA 1
ATOM 653 C C . VAL A 1 82 ? -4.286 -8.494 3.040 1.00 93.56 82 VAL A C 1
ATOM 655 O O . VAL A 1 82 ? -4.627 -9.668 3.193 1.00 93.56 82 VAL A O 1
ATOM 658 N N . ARG A 1 83 ? -5.000 -7.658 2.276 1.00 92.75 83 ARG A N 1
ATOM 659 C CA . ARG A 1 83 ? -6.223 -8.053 1.537 1.00 92.75 83 ARG A CA 1
ATOM 660 C C . ARG A 1 83 ? -6.201 -7.686 0.054 1.00 92.75 83 ARG A C 1
ATOM 662 O O . ARG A 1 83 ? -7.201 -7.885 -0.632 1.00 92.75 83 ARG A O 1
ATOM 669 N N . LEU A 1 84 ? -5.056 -7.223 -0.440 1.00 91.44 84 LEU A N 1
ATOM 670 C CA . LEU A 1 84 ? -4.745 -7.122 -1.861 1.00 91.44 84 LEU A CA 1
ATOM 671 C C . LEU A 1 84 ? -3.356 -7.720 -2.105 1.00 91.44 84 LEU A C 1
ATOM 673 O O . LEU A 1 84 ? -2.376 -7.282 -1.513 1.00 91.44 84 LEU A O 1
ATOM 677 N N . LEU A 1 85 ? -3.279 -8.721 -2.975 1.00 91.75 85 LEU A N 1
ATOM 678 C CA . LEU A 1 85 ? -2.024 -9.316 -3.421 1.00 91.75 85 LEU A CA 1
ATOM 679 C C . LEU A 1 85 ? -1.812 -8.885 -4.865 1.00 91.75 85 LEU A C 1
ATOM 681 O O . LEU A 1 85 ? -2.560 -9.310 -5.748 1.00 91.75 85 LEU A O 1
ATOM 685 N N . GLN A 1 86 ? -0.847 -8.003 -5.101 1.00 87.88 86 GLN A N 1
ATOM 686 C CA . GLN A 1 86 ? -0.520 -7.593 -6.454 1.00 87.88 86 GLN A CA 1
ATOM 687 C C . GLN A 1 86 ? 0.532 -8.550 -7.012 1.00 87.88 86 GLN A C 1
ATOM 689 O O . GLN A 1 86 ? 1.590 -8.766 -6.428 1.00 87.88 86 GLN A O 1
ATOM 694 N N . ALA A 1 87 ? 0.207 -9.146 -8.152 1.00 79.75 87 ALA A N 1
ATOM 695 C CA . ALA A 1 87 ? 1.099 -9.995 -8.917 1.00 79.75 87 ALA A CA 1
ATOM 696 C C . ALA A 1 87 ? 0.962 -9.630 -10.390 1.00 79.75 87 ALA A C 1
ATOM 698 O O . ALA A 1 87 ? -0.085 -9.147 -10.827 1.00 79.75 87 ALA A O 1
ATOM 699 N N . GLN A 1 88 ? 2.005 -9.894 -11.160 1.00 73.50 88 GLN A N 1
ATOM 700 C CA . GLN A 1 88 ? 1.919 -9.876 -12.605 1.00 73.50 88 GLN A CA 1
ATOM 701 C C . GLN A 1 88 ? 2.471 -11.176 -13.143 1.00 73.50 88 GLN A C 1
ATOM 703 O O . GLN A 1 88 ? 3.520 -11.641 -12.709 1.00 73.50 88 GLN A O 1
ATOM 708 N N . ALA A 1 89 ? 1.764 -11.728 -14.118 1.00 72.31 89 ALA A N 1
ATOM 709 C CA . ALA A 1 89 ? 2.196 -12.907 -14.825 1.00 72.31 89 ALA A CA 1
ATOM 710 C C . ALA A 1 89 ? 2.318 -12.656 -16.328 1.00 72.31 89 ALA A C 1
ATOM 712 O O . ALA A 1 89 ? 1.554 -11.880 -16.902 1.00 72.31 89 ALA A O 1
ATOM 713 N N . HIS A 1 90 ? 3.273 -13.343 -16.941 1.00 70.81 90 HIS A N 1
ATOM 714 C CA . HIS A 1 90 ? 3.450 -13.477 -18.379 1.00 70.81 90 HIS A CA 1
ATOM 715 C C . HIS A 1 90 ? 3.368 -14.955 -18.728 1.00 70.81 90 HIS A C 1
ATOM 717 O O . HIS A 1 90 ? 3.643 -15.819 -17.898 1.00 70.81 90 HIS A O 1
ATOM 723 N N . VAL A 1 91 ? 2.957 -15.244 -19.954 1.00 74.62 91 VAL A N 1
ATOM 724 C CA . VAL A 1 91 ? 3.009 -16.608 -20.472 1.00 74.62 91 VAL A CA 1
ATOM 725 C C . VAL A 1 91 ? 4.353 -16.781 -21.167 1.00 74.62 91 VAL A C 1
ATOM 727 O O . VAL A 1 91 ? 4.637 -16.043 -22.108 1.00 74.62 91 VAL A O 1
ATOM 730 N N . ASP A 1 92 ? 5.149 -17.738 -20.703 1.00 72.50 92 ASP A N 1
ATOM 731 C CA . ASP A 1 92 ? 6.423 -18.148 -21.301 1.00 72.50 92 ASP A CA 1
ATOM 732 C C . ASP A 1 92 ? 6.343 -19.649 -21.598 1.00 72.50 92 ASP A C 1
ATOM 734 O O . ASP A 1 92 ? 5.897 -20.421 -20.754 1.00 72.50 92 ASP A O 1
ATOM 738 N N . ASP A 1 93 ? 6.629 -20.049 -22.838 1.00 83.88 93 ASP A N 1
ATOM 739 C CA . ASP A 1 93 ? 6.486 -21.433 -23.330 1.00 83.88 93 ASP A CA 1
ATOM 740 C C . ASP A 1 93 ? 5.151 -22.146 -22.992 1.00 83.88 93 ASP A C 1
ATOM 742 O O . ASP A 1 93 ? 5.061 -23.370 -22.905 1.00 83.88 93 ASP A O 1
ATOM 746 N N . GLY A 1 94 ? 4.060 -21.382 -22.865 1.00 84.12 94 GLY A N 1
ATOM 747 C CA . GLY A 1 94 ? 2.726 -21.909 -22.551 1.00 84.12 94 GLY A CA 1
ATOM 748 C C . GLY A 1 94 ? 2.461 -22.117 -21.058 1.00 84.12 94 GLY A C 1
ATOM 749 O O . GLY A 1 94 ? 1.349 -22.504 -20.692 1.00 84.12 94 GLY A O 1
ATOM 750 N N . GLU A 1 95 ? 3.430 -21.803 -20.201 1.00 73.25 95 GLU A N 1
ATOM 751 C CA . GLU A 1 95 ? 3.287 -21.781 -18.751 1.00 73.25 95 GLU A CA 1
ATOM 752 C C . GLU A 1 95 ? 3.144 -20.345 -18.239 1.00 73.25 95 GLU A C 1
ATOM 754 O O . GLU A 1 95 ? 3.649 -19.382 -18.816 1.00 73.25 95 GLU A O 1
ATOM 759 N N . LEU A 1 96 ? 2.390 -20.181 -17.153 1.00 77.69 96 LEU A N 1
ATOM 760 C CA . LEU A 1 96 ? 2.200 -18.884 -16.519 1.00 77.69 96 LEU A CA 1
ATOM 761 C C . LEU A 1 96 ? 3.351 -18.635 -15.537 1.00 77.69 96 LEU A C 1
ATOM 763 O O . LEU A 1 96 ? 3.426 -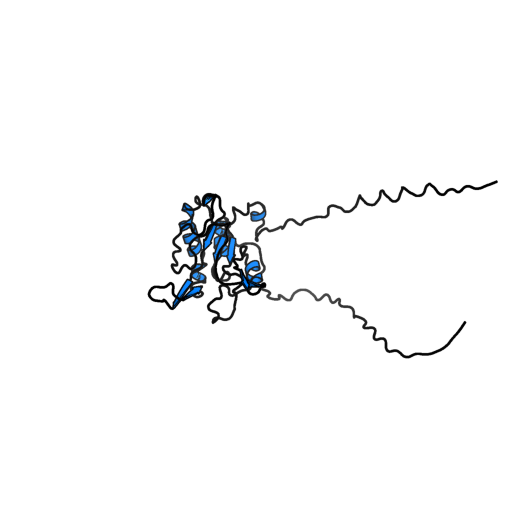19.284 -14.495 1.00 77.69 96 LEU A O 1
ATOM 767 N N . HIS A 1 97 ? 4.200 -17.659 -15.834 1.00 72.38 97 HIS A N 1
ATOM 768 C CA . HIS A 1 97 ? 5.303 -17.235 -14.977 1.00 72.38 97 HIS A CA 1
ATOM 769 C C . HIS A 1 97 ? 5.007 -15.870 -14.371 1.00 72.38 97 HIS A C 1
ATOM 771 O O . HIS A 1 97 ? 4.552 -14.964 -15.063 1.00 72.38 97 HIS A O 1
ATOM 777 N N . PHE A 1 98 ? 5.296 -15.680 -13.084 1.00 70.94 98 PHE A N 1
ATOM 778 C CA . PHE A 1 98 ? 5.231 -14.345 -12.496 1.00 70.94 98 PHE A CA 1
ATOM 779 C C . PHE A 1 98 ? 6.450 -13.512 -12.915 1.00 70.94 98 PHE A C 1
ATOM 781 O O . PHE A 1 98 ? 7.588 -13.964 -12.788 1.00 70.94 98 PHE A O 1
ATOM 788 N N . CYS A 1 99 ? 6.227 -12.284 -13.384 1.00 61.66 99 CYS A N 1
ATOM 789 C CA . CYS A 1 99 ? 7.287 -11.337 -13.734 1.00 61.66 99 CYS A CA 1
ATOM 790 C C . CYS A 1 99 ? 7.079 -10.007 -13.011 1.00 61.66 99 CYS A C 1
ATOM 792 O O . CYS A 1 99 ? 5.955 -9.601 -12.739 1.00 61.66 99 CYS A O 1
ATOM 794 N N . HIS A 1 100 ? 8.180 -9.314 -12.728 1.00 51.50 100 HIS A N 1
ATOM 795 C CA . HIS A 1 100 ? 8.180 -8.040 -12.014 1.00 51.50 100 HIS A CA 1
ATOM 796 C C . HIS A 1 100 ? 7.882 -6.877 -12.977 1.00 51.50 100 HIS A C 1
ATOM 798 O O . HIS A 1 100 ? 8.790 -6.167 -13.394 1.00 51.50 100 HIS A O 1
ATOM 804 N N . THR A 1 101 ? 6.623 -6.694 -13.377 1.00 50.62 101 THR A N 1
ATOM 805 C CA . THR A 1 101 ? 6.104 -5.427 -13.940 1.00 50.62 101 THR A CA 1
ATOM 806 C C . THR A 1 101 ? 4.618 -5.270 -13.519 1.00 50.62 1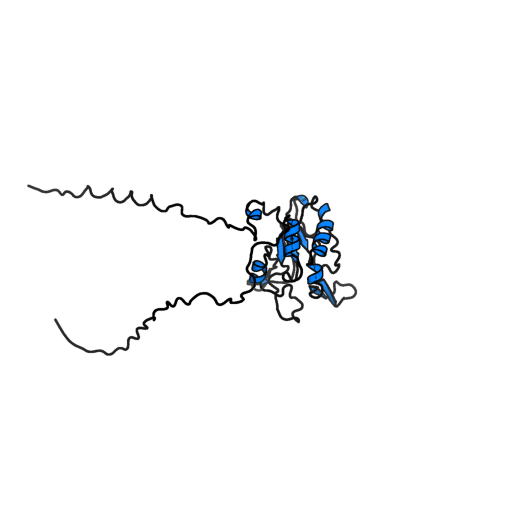01 THR A C 1
ATOM 808 O O . THR A 1 101 ? 4.116 -6.090 -12.754 1.00 50.62 101 THR A O 1
ATOM 811 N N . ILE A 1 102 ? 3.890 -4.216 -13.913 1.00 54.06 102 ILE A N 1
ATOM 812 C CA . ILE A 1 102 ? 2.717 -3.733 -13.142 1.00 54.06 102 ILE A CA 1
ATOM 813 C C . ILE A 1 102 ? 1.461 -3.512 -14.032 1.00 54.06 102 ILE A C 1
ATOM 815 O O . ILE A 1 102 ? 1.624 -2.963 -15.117 1.00 54.06 102 ILE A O 1
ATOM 819 N N . PHE A 1 103 ? 0.224 -3.910 -13.627 1.00 54.12 103 PHE A N 1
ATOM 820 C CA . PHE A 1 103 ? -1.118 -3.331 -13.999 1.00 54.12 103 PHE A CA 1
ATOM 821 C C . PHE A 1 103 ? -2.349 -4.051 -13.390 1.00 54.12 103 PHE A C 1
ATOM 823 O O . PHE A 1 103 ? -2.400 -5.278 -13.390 1.00 54.12 103 PHE A O 1
ATOM 830 N N . LEU A 1 104 ? -3.385 -3.283 -12.999 1.00 52.81 104 LEU A N 1
ATOM 831 C CA . LEU A 1 104 ? -4.769 -3.726 -12.742 1.00 52.81 104 LEU A CA 1
ATOM 832 C C . LEU A 1 104 ? -5.766 -2.770 -13.441 1.00 52.81 104 LEU A C 1
ATOM 834 O O . LEU A 1 104 ? -5.758 -1.578 -13.173 1.00 52.81 104 LEU A O 1
ATOM 838 N N . GLY A 1 105 ? -6.655 -3.272 -14.308 1.00 50.97 105 GLY A N 1
ATOM 839 C CA . GLY A 1 105 ? -7.530 -2.440 -15.166 1.00 50.97 105 GLY A CA 1
ATOM 840 C C . GLY A 1 105 ? -8.891 -2.016 -14.590 1.00 50.97 105 GLY A C 1
ATOM 841 O O . GLY A 1 105 ? -9.765 -1.604 -15.346 1.00 50.97 105 GLY A O 1
ATOM 842 N N . CYS A 1 106 ? -9.130 -2.162 -13.283 1.00 56.69 106 CYS A N 1
ATOM 843 C CA . CYS A 1 106 ? -10.431 -1.853 -12.647 1.00 56.69 106 CYS A CA 1
ATOM 844 C C . CYS A 1 106 ? -10.330 -0.901 -11.441 1.00 56.69 106 CYS A C 1
ATOM 846 O O . CYS A 1 106 ? -11.330 -0.621 -10.781 1.00 56.69 106 CYS A O 1
ATOM 848 N N . VAL A 1 107 ? -9.122 -0.427 -11.147 1.00 68.12 107 VAL A N 1
ATOM 849 C CA . VAL A 1 107 ? -8.764 0.463 -10.039 1.00 68.12 107 VAL A CA 1
ATOM 850 C C . VAL A 1 107 ? -7.843 1.511 -10.651 1.00 68.12 107 VAL A C 1
ATOM 852 O O . VAL A 1 107 ? -6.942 1.128 -11.391 1.00 68.12 107 VAL A O 1
ATOM 855 N N . TRP A 1 108 ? -8.060 2.804 -10.398 1.00 80.69 108 TRP A N 1
ATOM 856 C CA . TRP A 1 108 ? -7.021 3.785 -10.730 1.00 80.69 108 TRP A CA 1
ATOM 857 C C . TRP A 1 108 ? -6.038 3.895 -9.571 1.00 80.69 108 TRP A C 1
ATOM 859 O O . TRP A 1 108 ? -6.398 3.680 -8.408 1.00 80.69 108 TRP A O 1
ATOM 869 N N . GLU A 1 109 ? -4.796 4.225 -9.890 1.00 80.56 109 GLU A N 1
ATOM 870 C CA . GLU A 1 109 ? -3.718 4.280 -8.913 1.00 80.56 109 GLU A CA 1
ATOM 871 C C . GLU A 1 109 ? -2.855 5.529 -9.087 1.00 80.56 109 GLU A C 1
ATOM 873 O O . GLU A 1 109 ? -2.913 6.209 -10.108 1.00 80.56 109 GLU A O 1
ATOM 878 N N . THR A 1 110 ? -2.081 5.873 -8.064 1.00 82.81 110 THR A N 1
ATOM 879 C CA . THR A 1 110 ? -1.062 6.929 -8.167 1.00 82.81 110 THR A CA 1
ATOM 880 C C . THR A 1 110 ? 0.174 6.419 -8.917 1.00 82.81 110 THR A C 1
ATOM 882 O O . THR A 1 110 ? 0.315 5.203 -9.072 1.00 82.81 110 THR A O 1
ATOM 885 N N . PRO A 1 111 ? 1.111 7.295 -9.339 1.00 85.62 111 PRO A N 1
ATOM 886 C CA . PRO A 1 111 ? 2.359 6.854 -9.955 1.00 85.62 111 PRO A CA 1
ATOM 887 C C . PRO A 1 111 ? 3.083 5.783 -9.131 1.00 85.62 111 PRO A C 1
ATOM 889 O O . PRO A 1 111 ? 3.094 5.828 -7.899 1.00 85.62 111 PRO A O 1
ATOM 892 N N . PHE A 1 112 ? 3.688 4.825 -9.827 1.00 81.94 112 PHE A N 1
ATOM 893 C CA . PHE A 1 112 ? 4.450 3.716 -9.251 1.00 81.94 112 PHE A CA 1
ATOM 894 C C . PHE A 1 112 ? 5.962 3.946 -9.404 1.00 81.94 112 PHE A C 1
ATOM 896 O O . PHE A 1 112 ? 6.392 4.913 -10.033 1.00 81.94 112 PHE A O 1
ATOM 903 N N . SER A 1 113 ? 6.779 3.062 -8.817 1.00 84.12 113 SER A N 1
ATOM 904 C CA . SER A 1 113 ? 8.252 3.160 -8.842 1.00 84.12 113 SER A CA 1
ATOM 905 C C . SER A 1 113 ? 8.786 4.520 -8.367 1.00 84.12 113 SER A C 1
ATOM 907 O O . SER A 1 113 ? 9.803 5.010 -8.858 1.00 84.12 113 SER A O 1
ATOM 909 N N . THR A 1 114 ? 8.091 5.145 -7.411 1.00 87.25 114 THR A N 1
ATOM 910 C CA . THR A 1 114 ? 8.476 6.455 -6.883 1.00 87.25 114 THR A CA 1
ATOM 911 C C . THR A 1 114 ? 9.791 6.372 -6.116 1.00 87.25 114 THR A C 1
ATOM 913 O O . THR A 1 114 ? 10.014 5.455 -5.324 1.00 87.25 114 THR A O 1
ATOM 916 N N . THR A 1 115 ? 10.652 7.360 -6.344 1.00 89.69 115 THR A N 1
ATOM 917 C CA . THR A 1 115 ? 11.855 7.633 -5.545 1.00 89.69 115 THR A CA 1
ATOM 918 C C . THR A 1 115 ? 11.715 8.925 -4.732 1.00 89.69 115 THR A C 1
ATOM 920 O O . THR A 1 115 ? 12.669 9.351 -4.088 1.00 89.69 115 THR A O 1
ATOM 923 N N . ASP A 1 116 ? 10.551 9.580 -4.803 1.00 90.88 116 ASP A N 1
ATOM 924 C CA . ASP A 1 116 ? 10.196 10.760 -4.017 1.00 90.88 116 ASP A CA 1
ATOM 925 C C . ASP A 1 116 ? 9.346 10.317 -2.819 1.00 90.88 116 ASP A C 1
ATOM 927 O O . ASP A 1 116 ? 8.213 9.851 -2.978 1.00 90.88 116 ASP A O 1
ATOM 931 N N . SER A 1 117 ? 9.905 10.461 -1.617 1.00 92.44 117 SER A N 1
ATOM 932 C CA . SER A 1 117 ? 9.274 10.065 -0.354 1.00 92.44 117 SER A CA 1
ATOM 933 C C . SER A 1 117 ? 8.108 10.963 0.067 1.00 92.44 117 SER A C 1
ATOM 935 O O . SER A 1 117 ? 7.430 10.662 1.046 1.00 92.44 117 SER A O 1
ATOM 937 N N . THR A 1 118 ? 7.833 12.049 -0.662 1.00 92.25 118 THR A N 1
ATOM 938 C CA . THR A 1 118 ? 6.637 12.876 -0.442 1.00 92.25 118 THR A CA 1
ATOM 939 C C . THR A 1 118 ? 5.392 12.331 -1.141 1.00 92.25 118 THR A C 1
ATOM 941 O O . THR A 1 118 ? 4.290 12.791 -0.843 1.00 92.25 118 THR A O 1
ATOM 944 N N . PHE A 1 119 ? 5.553 11.346 -2.035 1.00 93.81 119 PHE A N 1
ATOM 945 C CA . PHE A 1 119 ? 4.472 10.709 -2.793 1.00 93.81 119 PHE A CA 1
ATOM 946 C C . PHE A 1 119 ? 3.517 11.725 -3.454 1.00 93.81 119 PHE A C 1
ATOM 948 O O . PHE A 1 119 ? 2.322 11.757 -3.133 1.00 93.81 119 PHE A O 1
ATOM 955 N N . PRO A 1 120 ? 4.014 12.577 -4.376 1.00 91.94 120 PRO A N 1
ATOM 956 C CA . PRO A 1 120 ? 3.183 13.579 -5.032 1.00 91.94 120 PRO A CA 1
ATOM 957 C C . PRO A 1 120 ? 2.013 12.910 -5.760 1.00 91.94 120 PRO A C 1
ATOM 959 O O . PRO A 1 120 ? 2.194 12.076 -6.651 1.00 91.94 120 PRO A O 1
ATOM 962 N N . CYS A 1 121 ? 0.792 13.271 -5.369 1.00 91.50 121 CYS A N 1
ATOM 963 C CA . CYS A 1 121 ? -0.386 12.583 -5.868 1.00 91.50 121 CYS A CA 1
ATOM 964 C C . CYS A 1 121 ? -0.794 13.064 -7.263 1.00 91.50 121 CYS A C 1
ATOM 966 O O . CYS A 1 121 ? -0.900 14.261 -7.529 1.00 91.50 121 CYS A O 1
ATOM 968 N N . SER A 1 122 ? -1.084 12.109 -8.139 1.00 91.31 122 SER A N 1
ATOM 969 C CA . SER A 1 122 ? -1.752 12.325 -9.420 1.00 91.31 122 SER A CA 1
ATOM 970 C C . SER A 1 122 ? -2.549 11.074 -9.786 1.00 91.31 122 SER A C 1
ATOM 972 O O . SER A 1 122 ? -2.269 9.990 -9.275 1.00 91.31 122 SER A O 1
ATOM 974 N N . ILE A 1 123 ? -3.569 11.231 -10.630 1.00 86.56 123 ILE A N 1
ATOM 975 C CA . ILE A 1 123 ? -4.320 10.095 -11.171 1.00 86.56 123 ILE A CA 1
ATOM 976 C C . ILE A 1 123 ? -3.486 9.489 -12.292 1.00 86.56 123 ILE A C 1
ATOM 978 O O . ILE A 1 123 ? -3.199 10.171 -13.276 1.00 86.56 123 ILE A O 1
ATOM 982 N N . ASP A 1 124 ? -3.155 8.212 -12.160 1.00 81.50 124 ASP A N 1
ATOM 983 C CA . ASP A 1 124 ? -2.463 7.444 -13.179 1.00 81.50 124 ASP A CA 1
ATOM 984 C C . ASP A 1 124 ? -3.238 6.147 -13.487 1.00 81.50 124 ASP A C 1
ATOM 986 O O . ASP A 1 124 ? -4.077 5.676 -12.712 1.00 81.50 124 ASP A O 1
ATOM 990 N N . ARG A 1 125 ? -2.990 5.586 -14.676 1.00 73.75 125 ARG A N 1
ATOM 991 C CA . ARG A 1 125 ? -3.398 4.216 -15.059 1.00 73.75 125 ARG A CA 1
ATOM 992 C C . ARG A 1 125 ? -4.889 3.904 -14.857 1.00 73.75 125 ARG A C 1
ATOM 994 O O . ARG A 1 125 ? -5.266 2.806 -14.460 1.00 73.75 125 ARG A O 1
ATOM 1001 N N . ILE A 1 126 ? -5.745 4.869 -15.180 1.00 74.44 126 ILE A N 1
ATOM 1002 C CA . ILE A 1 126 ? -7.205 4.729 -15.205 1.00 74.44 126 ILE A CA 1
ATOM 1003 C C . ILE A 1 126 ? -7.695 4.254 -16.580 1.00 74.44 126 ILE A C 1
ATOM 1005 O O . ILE A 1 126 ? -7.189 4.693 -17.614 1.00 74.44 126 ILE A O 1
ATOM 1009 N N . GLN A 1 127 ? -8.719 3.398 -16.607 1.00 71.44 127 GLN A N 1
ATOM 1010 C CA . GLN A 1 127 ? -9.394 2.983 -17.838 1.00 71.44 127 GLN A CA 1
ATOM 1011 C C . GLN A 1 127 ? -10.838 3.508 -17.865 1.00 71.44 127 GLN A C 1
ATOM 1013 O O . GLN A 1 127 ? -11.584 3.365 -16.902 1.00 71.44 127 GLN A O 1
ATOM 1018 N N . GLY A 1 128 ? -11.240 4.134 -18.976 1.00 68.12 128 GLY A N 1
ATOM 1019 C CA . GLY A 1 128 ? -12.617 4.601 -19.177 1.00 68.12 128 GLY A CA 1
ATOM 1020 C C . GLY A 1 128 ? -13.625 3.447 -19.327 1.00 68.12 128 GLY A C 1
ATOM 1021 O O . GLY A 1 128 ? -13.223 2.299 -19.525 1.00 68.12 128 GLY A O 1
ATOM 1022 N N . PRO A 1 129 ? -14.945 3.720 -19.285 1.00 74.75 129 PRO A N 1
ATOM 1023 C CA . PRO A 1 129 ? -15.590 5.033 -19.429 1.00 74.75 129 PRO A CA 1
ATOM 1024 C C . PRO A 1 129 ? -15.914 5.750 -18.108 1.00 74.75 129 PRO A C 1
ATOM 1026 O O . PRO A 1 129 ? -16.489 6.836 -18.135 1.00 74.75 129 PRO A O 1
ATOM 1029 N N . LEU A 1 130 ? -15.612 5.134 -16.965 1.00 74.44 130 LEU A N 1
ATOM 1030 C CA . LEU A 1 130 ? -15.945 5.671 -15.647 1.00 74.44 130 LEU A CA 1
ATOM 1031 C C . LEU A 1 130 ? -15.053 6.872 -15.292 1.00 74.44 130 LEU A C 1
ATOM 1033 O O . LEU A 1 130 ? -13.887 6.931 -15.688 1.00 74.44 130 LEU A O 1
ATOM 1037 N N . LEU A 1 131 ? -15.586 7.831 -14.530 1.00 78.88 131 LEU A N 1
ATOM 1038 C CA . LEU A 1 131 ? -14.774 8.917 -13.978 1.00 78.88 131 LEU A CA 1
ATOM 1039 C C . LEU A 1 131 ? -13.884 8.368 -12.847 1.00 78.88 131 LEU A C 1
ATOM 1041 O O . LEU A 1 131 ? -14.253 7.372 -12.221 1.00 78.88 131 LEU A O 1
ATOM 1045 N N . PRO A 1 132 ? -12.751 9.012 -12.503 1.00 77.75 132 PRO A N 1
ATOM 1046 C CA . PRO A 1 132 ? -11.923 8.610 -11.354 1.00 77.75 132 PRO A CA 1
ATOM 1047 C C . PRO A 1 132 ? -12.734 8.432 -10.065 1.00 77.75 132 PRO A C 1
ATOM 1049 O O . PRO A 1 132 ? -12.467 7.548 -9.255 1.00 77.75 132 PRO A O 1
ATOM 1052 N N . MET A 1 133 ? -13.797 9.220 -9.928 1.00 77.12 133 MET A N 1
ATOM 1053 C CA . MET A 1 133 ? -14.692 9.191 -8.782 1.00 77.12 133 MET A CA 1
ATOM 1054 C C . MET A 1 133 ? -15.591 7.965 -8.656 1.00 77.12 133 MET A C 1
ATOM 1056 O O . MET A 1 133 ? -16.079 7.679 -7.558 1.00 77.12 133 MET A O 1
ATOM 1060 N N . ASP A 1 134 ? -15.790 7.251 -9.760 1.00 78.56 134 ASP A N 1
ATOM 1061 C CA . ASP A 1 134 ? -16.650 6.072 -9.846 1.00 78.56 134 ASP A CA 1
ATOM 1062 C C . ASP A 1 134 ? -15.864 4.763 -9.676 1.00 78.56 134 ASP A C 1
ATOM 1064 O O . ASP A 1 134 ? -16.446 3.678 -9.672 1.00 78.56 134 ASP A O 1
ATOM 1068 N N . HIS A 1 135 ? -14.544 4.854 -9.519 1.00 75.25 135 HIS A N 1
ATOM 1069 C CA . HIS A 1 135 ? -13.658 3.716 -9.323 1.00 75.25 135 HIS A CA 1
ATOM 1070 C C . HIS A 1 135 ? -13.340 3.498 -7.841 1.00 75.25 135 HIS A C 1
ATOM 1072 O O . HIS A 1 135 ? -13.313 4.432 -7.037 1.00 75.25 135 HIS A O 1
ATOM 1078 N N . LEU A 1 136 ? -13.015 2.250 -7.496 1.00 82.81 136 LEU A N 1
ATOM 1079 C CA . LEU A 1 136 ? -12.140 2.014 -6.351 1.00 82.81 136 LEU A CA 1
ATOM 1080 C C . LEU A 1 136 ? -10.761 2.571 -6.694 1.00 82.81 136 LEU A C 1
ATOM 1082 O O . LEU A 1 136 ? -10.350 2.513 -7.855 1.00 82.81 136 LEU A O 1
ATOM 1086 N N . TYR A 1 137 ? -10.039 3.068 -5.700 1.00 87.00 137 TYR A N 1
ATOM 1087 C CA . TYR A 1 137 ? -8.709 3.602 -5.952 1.00 87.00 137 TYR A CA 1
ATOM 1088 C C . TYR A 1 137 ? -7.681 3.121 -4.947 1.00 87.00 137 TYR A C 1
ATOM 1090 O O . TYR A 1 137 ? -7.993 2.766 -3.803 1.00 87.00 137 TYR A O 1
ATOM 1098 N N . MET A 1 138 ? -6.448 3.087 -5.429 1.00 91.19 138 MET A N 1
ATOM 1099 C CA . MET A 1 138 ? -5.287 2.605 -4.711 1.00 91.19 138 MET A CA 1
ATOM 1100 C C . MET A 1 138 ? -4.219 3.689 -4.690 1.00 91.19 138 MET A C 1
ATOM 1102 O O . MET A 1 138 ? -4.021 4.390 -5.677 1.00 91.19 138 MET A O 1
ATOM 1106 N N . ILE A 1 139 ? -3.507 3.820 -3.578 1.00 92.75 139 ILE A N 1
ATOM 1107 C CA . ILE A 1 139 ? -2.282 4.620 -3.547 1.00 92.75 139 ILE A CA 1
ATOM 1108 C C . ILE A 1 139 ? -1.074 3.686 -3.576 1.00 92.75 139 ILE A C 1
ATOM 1110 O O . ILE A 1 139 ? -0.998 2.731 -2.802 1.00 92.75 139 ILE A O 1
ATOM 1114 N N . ASN A 1 140 ? -0.145 3.961 -4.486 1.00 92.19 140 ASN A N 1
ATOM 1115 C CA . ASN A 1 140 ? 1.160 3.316 -4.549 1.00 92.19 140 ASN A CA 1
ATOM 1116 C C . ASN A 1 140 ? 2.076 3.984 -3.520 1.00 92.19 140 ASN A C 1
ATOM 1118 O O . ASN A 1 140 ? 2.715 4.994 -3.808 1.00 92.19 140 ASN A O 1
ATOM 1122 N N . HIS A 1 141 ? 2.125 3.424 -2.313 1.00 95.75 141 HIS A N 1
ATOM 1123 C CA . HIS A 1 141 ? 2.927 3.934 -1.202 1.00 95.75 141 HIS A CA 1
ATOM 1124 C C . HIS A 1 141 ? 4.189 3.081 -0.996 1.00 95.75 141 HIS A C 1
ATOM 1126 O O . HIS A 1 141 ? 4.490 2.606 0.091 1.00 95.75 141 HIS A O 1
ATOM 1132 N N . SER A 1 142 ? 4.910 2.830 -2.090 1.00 92.12 142 SER A N 1
ATOM 1133 C CA . SER A 1 142 ? 6.099 1.973 -2.124 1.00 92.12 142 SER A CA 1
ATOM 1134 C C . SER A 1 142 ? 7.307 2.788 -2.584 1.00 92.12 142 SER A C 1
ATOM 1136 O O . SER A 1 142 ? 7.408 3.143 -3.762 1.00 92.12 142 SER A O 1
ATOM 1138 N N . LEU A 1 143 ? 8.193 3.141 -1.647 1.00 93.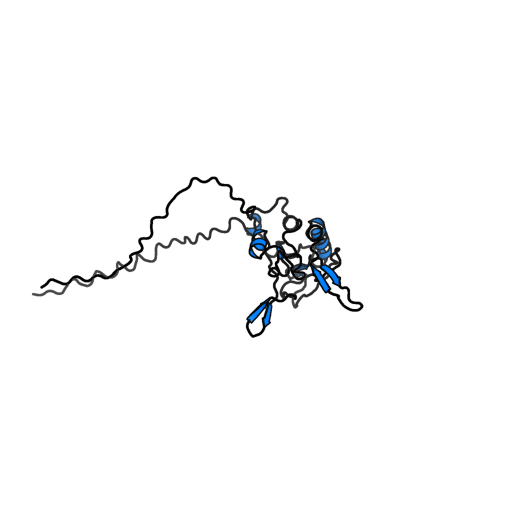81 143 LEU A N 1
ATOM 1139 C CA . LEU A 1 143 ? 9.387 3.940 -1.928 1.00 93.81 143 LEU A CA 1
ATOM 1140 C C . LEU A 1 143 ? 10.502 3.069 -2.503 1.00 93.81 143 LEU A C 1
ATOM 1142 O O . LEU A 1 143 ? 10.826 2.004 -1.979 1.00 93.81 143 LEU A O 1
ATOM 1146 N N . ASN A 1 144 ? 11.144 3.571 -3.549 1.00 91.44 144 ASN A N 1
ATOM 1147 C CA . ASN A 1 144 ? 12.272 2.921 -4.185 1.00 91.44 144 ASN A CA 1
ATOM 1148 C C . ASN A 1 144 ? 13.530 3.790 -4.126 1.00 91.44 144 ASN A C 1
ATOM 1150 O O . ASN A 1 144 ? 13.472 5.014 -4.016 1.00 91.44 144 ASN A O 1
ATOM 1154 N N . THR A 1 145 ? 14.684 3.149 -4.270 1.00 90.62 145 THR A N 1
ATOM 1155 C CA . THR A 1 145 ? 15.985 3.807 -4.400 1.00 90.62 145 THR A CA 1
ATOM 1156 C C . THR A 1 145 ? 16.598 3.469 -5.748 1.00 90.62 145 THR A C 1
ATOM 1158 O O . THR A 1 145 ? 16.564 2.321 -6.191 1.00 90.62 145 THR A O 1
ATOM 1161 N N . ASN A 1 146 ? 17.209 4.465 -6.390 1.00 87.38 146 ASN A N 1
ATOM 1162 C CA . ASN A 1 146 ? 18.014 4.243 -7.583 1.00 87.38 146 ASN A CA 1
ATOM 1163 C C . ASN A 1 146 ? 19.433 3.824 -7.176 1.00 87.38 146 ASN A C 1
ATOM 1165 O O . ASN A 1 146 ? 20.239 4.654 -6.759 1.00 87.38 146 ASN A O 1
ATOM 1169 N N . VAL A 1 147 ? 19.726 2.529 -7.270 1.00 84.38 147 VAL A N 1
ATOM 1170 C CA . VAL A 1 147 ? 21.035 1.961 -6.903 1.00 84.38 147 VAL A CA 1
ATOM 1171 C C . VAL A 1 147 ? 22.072 2.109 -8.013 1.00 84.38 147 VAL A C 1
ATOM 1173 O O . VAL A 1 147 ? 23.268 1.987 -7.760 1.00 84.38 147 VAL A O 1
ATOM 1176 N N . PHE A 1 148 ? 21.635 2.402 -9.239 1.00 81.75 148 PHE A N 1
ATOM 1177 C CA . PHE A 1 148 ? 22.528 2.664 -10.361 1.00 81.75 148 PHE A CA 1
ATOM 1178 C C . PHE A 1 148 ? 21.921 3.721 -11.293 1.00 81.75 148 PHE A C 1
ATOM 1180 O O . PHE A 1 148 ? 21.247 3.368 -12.266 1.00 81.75 148 PHE A O 1
ATOM 1187 N N . PRO A 1 149 ? 22.123 5.022 -11.009 1.00 79.62 149 PRO A N 1
ATOM 1188 C CA . PRO A 1 149 ? 21.600 6.085 -11.853 1.00 79.62 149 PRO A CA 1
ATOM 1189 C C . PRO A 1 149 ? 22.316 6.080 -13.209 1.00 79.62 149 PRO A C 1
ATOM 1191 O O . PRO A 1 149 ? 23.536 6.221 -13.286 1.00 79.62 149 PRO A O 1
ATOM 1194 N N . ILE A 1 150 ? 21.549 5.933 -14.291 1.00 73.81 150 ILE A N 1
ATOM 1195 C CA . ILE A 1 150 ? 22.067 5.986 -15.662 1.00 73.81 150 ILE A CA 1
ATOM 1196 C C . ILE A 1 150 ? 21.845 7.405 -16.203 1.00 73.81 150 ILE A C 1
ATOM 1198 O O . ILE A 1 150 ? 20.694 7.843 -16.269 1.00 73.81 150 ILE A O 1
ATOM 1202 N N . PRO A 1 151 ? 22.893 8.136 -16.627 1.00 67.81 151 PRO A N 1
ATOM 1203 C CA . PRO A 1 151 ? 22.726 9.446 -17.252 1.00 67.81 151 PRO A CA 1
ATOM 1204 C C . PRO A 1 151 ? 21.821 9.352 -18.490 1.00 67.81 151 PRO A C 1
ATOM 1206 O O . PRO A 1 151 ? 22.151 8.663 -19.452 1.00 67.81 151 PRO A O 1
ATOM 1209 N N . GLY A 1 152 ? 20.672 10.034 -18.462 1.00 62.88 152 GLY A N 1
ATOM 1210 C CA . GLY A 1 152 ? 19.694 10.027 -19.558 1.00 62.88 152 GLY A CA 1
ATOM 1211 C C . GLY A 1 152 ? 18.703 8.852 -19.568 1.00 62.88 152 GLY A C 1
ATOM 1212 O O . GLY A 1 152 ? 17.951 8.729 -20.530 1.00 62.88 152 GLY A O 1
ATOM 1213 N N . GLY A 1 153 ? 18.669 8.010 -18.526 1.00 67.19 153 GLY A N 1
ATOM 1214 C CA . GLY A 1 153 ? 17.705 6.912 -18.372 1.00 67.19 153 GLY A CA 1
ATOM 1215 C C . GLY A 1 153 ? 17.196 6.756 -16.932 1.00 67.19 153 GLY A C 1
ATOM 1216 O O . GLY A 1 153 ? 17.627 7.471 -16.034 1.00 67.19 153 GLY A O 1
ATOM 1217 N N . ALA A 1 154 ? 16.284 5.805 -16.700 1.00 65.00 154 ALA A N 1
ATOM 1218 C CA . ALA A 1 154 ? 15.648 5.597 -15.388 1.00 65.00 154 ALA A CA 1
ATOM 1219 C C . ALA A 1 154 ? 16.556 4.930 -14.323 1.00 65.00 154 ALA A C 1
ATOM 1221 O O . ALA A 1 154 ? 16.199 4.886 -13.149 1.00 65.00 154 ALA A O 1
ATOM 1222 N N . GLY A 1 155 ? 17.762 4.472 -14.682 1.00 78.12 155 GLY A N 1
ATOM 1223 C CA . GLY A 1 155 ? 18.651 3.738 -13.771 1.00 78.12 155 GLY A CA 1
ATOM 1224 C C . GLY A 1 155 ? 18.101 2.376 -13.331 1.00 78.12 155 GLY A C 1
ATOM 1225 O O . GLY A 1 155 ? 17.127 1.884 -13.898 1.00 78.12 155 GLY A O 1
ATOM 1226 N N . VAL A 1 156 ? 18.745 1.753 -12.339 1.00 81.81 156 VAL A N 1
ATOM 1227 C CA . VAL A 1 156 ? 18.250 0.527 -11.684 1.00 81.81 156 VAL A CA 1
ATOM 1228 C C . VAL A 1 156 ? 17.583 0.918 -10.374 1.00 81.81 156 VAL A C 1
ATOM 1230 O O . VAL A 1 156 ? 18.246 1.381 -9.447 1.00 81.81 156 VAL A O 1
ATOM 1233 N N . ILE A 1 157 ? 16.268 0.732 -10.315 1.00 86.50 157 ILE A N 1
ATOM 1234 C CA . ILE A 1 157 ? 15.432 1.084 -9.171 1.00 86.50 157 ILE A CA 1
ATOM 1235 C C . ILE A 1 157 ? 15.066 -0.198 -8.421 1.00 86.50 157 ILE A C 1
ATOM 1237 O O . ILE A 1 157 ? 14.654 -1.177 -9.039 1.00 86.50 157 ILE A O 1
ATOM 1241 N N . VAL A 1 158 ? 15.232 -0.188 -7.100 1.00 87.75 158 VAL A N 1
ATOM 1242 C CA . VAL A 1 158 ? 14.880 -1.307 -6.213 1.00 87.75 158 VAL A CA 1
ATOM 1243 C C . VAL A 1 158 ? 14.065 -0.803 -5.020 1.00 87.75 158 VAL A C 1
ATOM 1245 O O . VAL A 1 158 ? 14.267 0.347 -4.610 1.00 87.75 158 VAL A O 1
ATOM 1248 N N . PRO A 1 159 ? 13.187 -1.632 -4.429 1.00 90.00 159 PRO A N 1
ATOM 1249 C CA . PRO A 1 159 ? 12.458 -1.272 -3.216 1.00 90.00 159 PRO A CA 1
ATOM 1250 C C . PRO A 1 159 ? 13.400 -0.837 -2.088 1.00 90.00 159 PRO A C 1
ATOM 1252 O O . PRO A 1 159 ? 14.381 -1.521 -1.773 1.00 90.00 159 PRO A O 1
ATOM 1255 N N . ASN A 1 160 ? 13.110 0.304 -1.459 1.00 92.44 160 ASN A N 1
ATOM 1256 C CA . ASN A 1 160 ? 13.959 0.864 -0.411 1.00 92.44 160 ASN A CA 1
ATOM 1257 C C . ASN A 1 160 ? 13.658 0.197 0.934 1.00 92.44 160 ASN A C 1
ATOM 1259 O O . ASN A 1 160 ? 12.809 0.640 1.702 1.00 92.44 160 ASN A O 1
ATOM 1263 N N . VAL A 1 161 ? 14.387 -0.877 1.229 1.00 92.62 161 VAL A N 1
ATOM 1264 C CA . VAL A 1 161 ? 14.238 -1.609 2.491 1.00 92.62 161 VAL A CA 1
ATOM 1265 C C . VAL A 1 161 ? 14.714 -0.819 3.717 1.00 92.62 161 VAL A C 1
ATOM 1267 O O . VAL A 1 161 ? 14.241 -1.061 4.821 1.00 92.62 161 VAL A O 1
ATOM 1270 N N . PHE A 1 162 ? 15.654 0.117 3.552 1.00 92.62 162 PHE A N 1
ATOM 1271 C CA . PHE A 1 162 ? 16.243 0.857 4.675 1.00 92.62 162 PHE A CA 1
ATOM 1272 C C . PHE A 1 162 ? 15.318 1.950 5.210 1.00 92.62 162 PHE A C 1
ATOM 1274 O O . PHE A 1 162 ? 15.395 2.295 6.385 1.00 92.62 162 PHE A O 1
ATOM 1281 N N . GLU A 1 163 ? 14.432 2.470 4.364 1.00 94.62 163 GLU A N 1
ATOM 1282 C CA . GLU A 1 163 ? 13.410 3.446 4.749 1.00 94.62 163 GLU A CA 1
ATOM 1283 C C . GLU A 1 163 ? 12.022 2.813 4.903 1.00 94.62 163 GLU A C 1
ATOM 1285 O O . GLU A 1 163 ? 11.047 3.540 5.087 1.00 94.62 163 GLU A O 1
ATOM 1290 N N . ALA A 1 164 ? 11.911 1.480 4.852 1.00 94.31 164 ALA A N 1
ATOM 1291 C CA . ALA A 1 164 ? 10.636 0.767 4.912 1.00 94.31 164 ALA A CA 1
ATOM 1292 C C . ALA A 1 164 ? 9.832 1.112 6.175 1.00 94.31 164 ALA A C 1
ATOM 1294 O O . ALA A 1 164 ? 8.660 1.455 6.070 1.00 94.31 164 ALA A O 1
ATOM 1295 N N . GLU A 1 165 ? 10.470 1.127 7.351 1.00 95.88 165 GLU A N 1
ATOM 1296 C CA . GLU A 1 165 ? 9.810 1.468 8.621 1.00 95.88 165 GLU A CA 1
ATOM 1297 C C . GLU A 1 165 ? 9.239 2.898 8.615 1.00 95.88 165 GLU A C 1
ATOM 1299 O O . GLU A 1 165 ? 8.115 3.131 9.056 1.00 95.88 165 GLU A O 1
ATOM 1304 N N . THR A 1 166 ? 9.987 3.864 8.064 1.00 96.56 166 THR A N 1
ATOM 1305 C CA . THR A 1 166 ? 9.547 5.269 7.981 1.00 96.56 166 THR A CA 1
ATOM 1306 C C . THR A 1 166 ? 8.475 5.459 6.910 1.00 96.56 166 THR A C 1
ATOM 1308 O O . THR A 1 166 ? 7.485 6.155 7.146 1.00 96.56 166 THR A O 1
ATOM 1311 N N . THR A 1 167 ? 8.652 4.821 5.752 1.00 96.75 167 THR A N 1
ATOM 1312 C CA . THR A 1 167 ? 7.705 4.848 4.632 1.00 96.75 167 THR A CA 1
ATOM 1313 C C . THR A 1 167 ? 6.372 4.253 5.067 1.00 96.75 167 THR A C 1
ATOM 1315 O O . THR A 1 167 ? 5.344 4.903 4.954 1.00 96.75 167 THR A O 1
ATOM 1318 N N . ASN A 1 168 ? 6.379 3.077 5.690 1.00 97.31 168 ASN A N 1
ATOM 1319 C CA . ASN A 1 168 ? 5.169 2.384 6.130 1.00 97.31 168 ASN A CA 1
ATOM 1320 C C . ASN A 1 168 ? 4.622 2.911 7.474 1.00 97.31 168 ASN A C 1
ATOM 1322 O O . ASN A 1 168 ? 3.699 2.329 8.048 1.00 97.31 168 ASN A O 1
ATOM 1326 N N . GLY A 1 169 ? 5.177 4.005 8.004 1.00 96.69 169 GLY A N 1
ATOM 1327 C CA . GLY A 1 169 ? 4.709 4.644 9.231 1.00 96.69 169 GLY A CA 1
ATOM 1328 C C . GLY A 1 169 ? 3.390 5.397 9.038 1.00 96.69 169 GLY A C 1
ATOM 1329 O O . GLY A 1 169 ? 3.102 5.927 7.958 1.00 96.69 169 GLY A O 1
ATOM 1330 N N . VAL A 1 170 ? 2.598 5.528 10.113 1.00 96.31 170 VAL A N 1
ATOM 1331 C CA . VAL A 1 170 ? 1.271 6.180 10.058 1.00 96.31 170 VAL A CA 1
ATOM 1332 C C . VAL A 1 170 ? 1.343 7.573 9.439 1.00 96.31 170 VAL A C 1
ATOM 1334 O O . VAL A 1 170 ? 0.494 7.937 8.627 1.00 96.31 170 VAL A O 1
ATOM 1337 N N . LYS A 1 171 ? 2.355 8.366 9.810 1.00 96.94 171 LYS A N 1
ATOM 1338 C CA . LYS A 1 171 ? 2.501 9.740 9.319 1.00 96.94 171 LYS A CA 1
ATOM 1339 C C . LYS A 1 171 ? 2.664 9.785 7.797 1.00 96.94 171 LYS A C 1
ATOM 1341 O O . LYS A 1 171 ? 1.949 10.545 7.152 1.00 96.94 171 LYS A O 1
ATOM 1346 N N . SER A 1 172 ? 3.581 8.985 7.253 1.00 97.75 172 SER A N 1
ATOM 1347 C CA . SER A 1 172 ? 3.893 8.946 5.819 1.00 97.75 172 SER A CA 1
ATOM 1348 C C . SER A 1 172 ? 2.660 8.551 5.002 1.00 97.75 172 SER A C 1
ATOM 1350 O O . SER A 1 172 ? 2.239 9.281 4.101 1.00 97.75 172 SER A O 1
ATOM 1352 N N . ILE A 1 173 ? 1.995 7.468 5.411 1.00 97.56 173 ILE A N 1
ATOM 1353 C CA . ILE A 1 173 ? 0.766 6.986 4.776 1.00 97.56 173 ILE A CA 1
ATOM 1354 C C . ILE A 1 173 ? -0.332 8.052 4.826 1.00 97.56 173 ILE A C 1
ATOM 1356 O O . ILE A 1 173 ? -0.956 8.358 3.810 1.00 97.56 173 ILE A O 1
ATOM 1360 N N . MET A 1 174 ? -0.574 8.647 5.995 1.00 97.06 174 MET A N 1
ATOM 1361 C CA . MET A 1 174 ? -1.619 9.658 6.156 1.00 97.06 174 MET A CA 1
ATOM 1362 C C . MET A 1 174 ? -1.348 10.920 5.332 1.00 97.06 174 MET A C 1
ATOM 1364 O O . MET A 1 174 ? -2.289 11.515 4.809 1.00 97.06 174 MET A O 1
ATOM 1368 N N . ASP A 1 175 ? -0.088 11.332 5.195 1.00 97.38 175 ASP A N 1
ATOM 1369 C CA . ASP A 1 175 ? 0.289 12.474 4.362 1.00 97.38 175 ASP A CA 1
ATOM 1370 C C . ASP A 1 175 ? 0.042 12.179 2.874 1.00 97.38 175 ASP A C 1
ATOM 1372 O O . ASP A 1 175 ? -0.578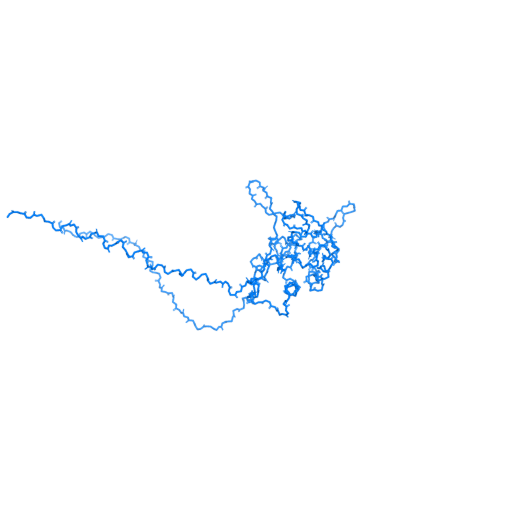 12.999 2.191 1.00 97.38 175 ASP A O 1
ATOM 1376 N N . ASN A 1 176 ? 0.390 10.977 2.398 1.00 96.88 176 ASN A N 1
ATOM 1377 C CA . ASN A 1 176 ? 0.057 10.536 1.041 1.00 96.88 176 ASN A CA 1
ATOM 1378 C C . ASN A 1 176 ? -1.466 10.509 0.818 1.00 96.88 176 ASN A C 1
ATOM 1380 O O . ASN A 1 176 ? -1.946 11.010 -0.202 1.00 96.88 176 ASN A O 1
ATOM 1384 N N . VAL A 1 177 ? -2.242 9.954 1.757 1.00 96.56 177 VAL A N 1
ATOM 1385 C CA . VAL A 1 177 ? -3.710 9.899 1.649 1.00 96.56 177 VAL A CA 1
ATOM 1386 C C . VAL A 1 177 ? -4.302 11.303 1.545 1.00 96.56 177 VAL A C 1
ATOM 1388 O O . VAL A 1 177 ? -5.113 11.559 0.655 1.00 96.56 177 VAL A O 1
ATOM 1391 N N . ARG A 1 178 ? -3.867 12.234 2.404 1.00 95.81 178 ARG A N 1
ATOM 1392 C CA . ARG A 1 178 ? -4.326 13.633 2.375 1.00 95.81 178 ARG A CA 1
ATOM 1393 C C . ARG A 1 178 ? -3.969 14.326 1.066 1.00 95.81 178 ARG A C 1
ATOM 1395 O O . ARG A 1 178 ? -4.791 15.070 0.542 1.00 95.81 178 ARG A O 1
ATOM 1402 N N . GLY A 1 179 ? -2.782 14.059 0.520 1.00 95.25 179 GLY A N 1
ATOM 1403 C CA . GLY A 1 179 ? -2.376 14.568 -0.791 1.00 95.25 179 GLY A CA 1
ATOM 1404 C C . GLY A 1 179 ? -3.269 14.071 -1.933 1.00 95.25 179 GLY A C 1
ATOM 1405 O O . GLY A 1 179 ? -3.456 14.782 -2.918 1.00 95.25 179 GLY A O 1
ATOM 1406 N N . CYS A 1 180 ? -3.861 12.881 -1.788 1.00 93.94 180 CYS A N 1
ATOM 1407 C CA . CYS A 1 180 ? -4.726 12.270 -2.795 1.00 93.94 180 CYS A CA 1
ATOM 1408 C C . CYS A 1 180 ? -6.225 12.530 -2.627 1.00 93.94 180 CYS A C 1
ATOM 1410 O O . CYS A 1 180 ? -6.975 12.362 -3.589 1.00 93.94 180 CYS A O 1
ATOM 1412 N N . ALA A 1 181 ? -6.667 12.961 -1.446 1.00 92.38 181 ALA A N 1
ATOM 1413 C CA . ALA A 1 181 ? -8.069 13.237 -1.135 1.00 92.38 181 ALA A CA 1
ATOM 1414 C C . ALA A 1 181 ? -8.795 14.110 -2.193 1.00 92.38 181 ALA A C 1
ATOM 1416 O O . ALA A 1 181 ? -9.891 13.719 -2.614 1.00 92.38 181 ALA A O 1
ATOM 1417 N N . PRO A 1 182 ? -8.197 15.193 -2.744 1.00 92.12 182 PRO A N 1
ATOM 1418 C CA . PRO A 1 182 ? -8.863 16.022 -3.756 1.00 92.12 182 PRO A CA 1
ATOM 1419 C C . PRO A 1 182 ? -9.212 15.286 -5.058 1.00 92.12 182 PRO A C 1
ATOM 1421 O O . PRO A 1 182 ? -10.162 15.660 -5.744 1.00 92.12 182 PRO A O 1
ATOM 1424 N N . PHE A 1 183 ? -8.474 14.226 -5.400 1.00 88.62 183 PHE A N 1
ATOM 1425 C CA . PHE A 1 183 ? -8.715 13.408 -6.594 1.00 88.62 183 PHE A CA 1
ATOM 1426 C C . PHE A 1 183 ? -9.770 12.318 -6.370 1.00 88.62 183 PHE A C 1
ATOM 1428 O O . PHE A 1 183 ? -10.173 11.652 -7.322 1.00 88.62 183 PHE A O 1
ATOM 1435 N N . ALA A 1 184 ? -10.217 12.146 -5.122 1.00 86.25 184 ALA A N 1
ATOM 1436 C CA . ALA A 1 184 ? -11.131 11.101 -4.685 1.00 86.25 184 ALA A CA 1
ATOM 1437 C C . ALA A 1 184 ? -12.367 11.644 -3.929 1.00 86.25 184 ALA A C 1
ATOM 1439 O O . ALA A 1 184 ? -12.995 10.900 -3.173 1.00 86.25 184 ALA A O 1
ATOM 1440 N N . MET A 1 185 ? -12.772 12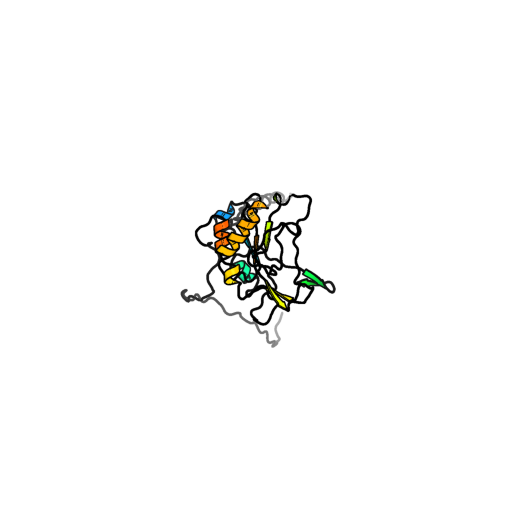.907 -4.158 1.00 87.44 185 MET A N 1
ATOM 1441 C CA . MET A 1 185 ? -13.853 13.604 -3.416 1.00 87.44 185 MET A CA 1
ATOM 1442 C C . MET A 1 185 ? -13.711 13.414 -1.901 1.00 87.44 185 MET A C 1
ATOM 1444 O O . MET A 1 185 ? -14.670 13.047 -1.217 1.00 87.44 185 MET A O 1
ATOM 1448 N N . ASP A 1 186 ? -12.488 13.581 -1.407 1.00 90.00 186 ASP A N 1
ATOM 1449 C CA . ASP A 1 186 ? -12.130 13.481 0.007 1.00 90.00 186 ASP A CA 1
ATOM 1450 C C . ASP A 1 186 ? -12.444 12.123 0.658 1.00 90.00 186 ASP A C 1
ATOM 1452 O O . ASP A 1 186 ? -12.563 12.009 1.880 1.00 90.00 186 ASP A O 1
ATOM 1456 N N . LYS A 1 187 ? -12.573 11.065 -0.151 1.00 90.00 187 LYS A N 1
ATOM 1457 C CA . LYS A 1 187 ? -12.635 9.686 0.343 1.00 90.00 187 LYS A CA 1
ATOM 1458 C C . LYS A 1 187 ? -11.233 9.191 0.699 1.00 90.00 187 LYS A C 1
ATOM 1460 O O . LYS A 1 187 ? -10.238 9.745 0.246 1.00 90.00 187 LYS A O 1
ATOM 1465 N N . ASN A 1 188 ? -11.182 8.133 1.506 1.00 95.31 188 ASN A N 1
ATOM 1466 C CA . ASN A 1 188 ? -9.965 7.363 1.769 1.00 95.31 188 ASN A CA 1
ATOM 1467 C C . ASN A 1 188 ? -9.771 6.284 0.689 1.00 95.31 188 ASN A C 1
ATOM 1469 O O . ASN A 1 188 ? -10.772 5.808 0.136 1.00 95.31 188 ASN A O 1
ATOM 1473 N N . PRO A 1 189 ? -8.522 5.856 0.414 1.00 94.19 189 PRO A N 1
ATOM 1474 C CA . PRO A 1 189 ? -8.254 4.822 -0.577 1.00 94.19 189 PRO A CA 1
ATOM 1475 C C . PRO A 1 189 ? -8.850 3.492 -0.154 1.00 94.19 189 PRO A C 1
ATOM 1477 O O . PRO A 1 189 ? -8.952 3.181 1.034 1.00 94.19 189 PRO A O 1
ATOM 1480 N N . ASN A 1 190 ? -9.199 2.669 -1.137 1.00 93.62 190 ASN A N 1
ATOM 1481 C CA . ASN A 1 190 ? -9.574 1.287 -0.875 1.00 93.62 190 ASN A CA 1
ATOM 1482 C C . ASN A 1 190 ? -8.348 0.435 -0.572 1.00 93.62 190 ASN A C 1
ATOM 1484 O O . ASN A 1 190 ? -8.422 -0.468 0.257 1.00 93.62 190 ASN A O 1
ATOM 1488 N N . PHE A 1 191 ? -7.223 0.750 -1.212 1.00 94.56 191 PHE A N 1
ATOM 1489 C CA . PHE A 1 191 ? -5.987 -0.000 -1.069 1.00 94.56 191 PHE A CA 1
ATOM 1490 C C . PHE A 1 191 ? -4.791 0.930 -0.894 1.00 94.56 191 PHE A C 1
ATOM 1492 O O . PHE A 1 191 ? -4.653 1.930 -1.596 1.00 94.56 191 PHE A O 1
ATOM 1499 N N . ILE A 1 192 ? -3.914 0.576 0.036 1.00 96.00 192 ILE A N 1
ATOM 1500 C CA . ILE A 1 192 ? -2.599 1.190 0.203 1.00 96.00 192 ILE A CA 1
ATOM 1501 C C . ILE A 1 192 ? -1.592 0.107 -0.149 1.00 96.00 192 ILE A C 1
ATOM 1503 O O . ILE A 1 192 ? -1.517 -0.904 0.550 1.00 96.00 192 ILE A O 1
ATOM 1507 N N . LEU A 1 193 ? -0.891 0.282 -1.265 1.00 94.81 193 LEU A N 1
ATOM 1508 C CA . LEU A 1 193 ? 0.031 -0.716 -1.788 1.00 94.81 193 LEU A CA 1
ATOM 1509 C C . LEU A 1 193 ? 1.448 -0.446 -1.283 1.00 94.81 193 LEU A C 1
ATOM 1511 O O . LEU A 1 193 ? 1.995 0.632 -1.528 1.00 94.81 193 LEU A O 1
ATOM 1515 N N . LEU A 1 194 ? 2.016 -1.428 -0.585 1.00 95.06 194 LEU A N 1
ATOM 1516 C CA . LEU A 1 194 ? 3.294 -1.318 0.112 1.00 95.06 194 LEU A CA 1
ATOM 1517 C C . LEU A 1 194 ? 4.268 -2.420 -0.315 1.00 95.06 194 LEU A C 1
ATOM 1519 O O . LEU A 1 194 ? 3.879 -3.575 -0.529 1.00 95.06 194 LEU A O 1
ATOM 1523 N N . ASP A 1 195 ? 5.547 -2.071 -0.330 1.00 94.00 195 ASP A N 1
ATOM 1524 C CA . ASP A 1 195 ? 6.643 -3.016 -0.145 1.00 94.00 195 ASP A CA 1
ATOM 1525 C C . ASP A 1 195 ? 6.877 -3.224 1.362 1.00 94.00 195 ASP A C 1
ATOM 1527 O O . ASP A 1 195 ? 6.584 -2.336 2.168 1.00 94.00 195 ASP A O 1
ATOM 1531 N N . TRP A 1 196 ? 7.425 -4.379 1.747 1.00 95.25 196 TRP A N 1
ATOM 1532 C CA . TRP A 1 196 ? 7.810 -4.679 3.136 1.00 95.25 196 TRP A CA 1
ATOM 1533 C C . TRP A 1 196 ? 6.646 -4.549 4.128 1.00 95.25 196 TRP A C 1
ATOM 1535 O O . TRP A 1 196 ? 6.717 -3.807 5.105 1.00 95.25 196 TRP A O 1
ATOM 1545 N N . VAL A 1 197 ? 5.534 -5.242 3.864 1.00 95.00 197 VAL A N 1
ATOM 1546 C CA . VAL A 1 197 ? 4.293 -5.088 4.654 1.00 95.00 197 VAL A CA 1
ATOM 1547 C C . VAL A 1 197 ? 4.437 -5.453 6.137 1.00 95.00 197 VAL A C 1
ATOM 1549 O O . VAL A 1 197 ? 3.555 -5.137 6.930 1.00 95.00 197 VAL A O 1
ATOM 1552 N N . ASP A 1 198 ? 5.516 -6.140 6.506 1.00 93.94 198 ASP A N 1
ATOM 1553 C CA . ASP A 1 198 ? 5.894 -6.491 7.872 1.00 93.94 198 ASP A CA 1
ATOM 1554 C C . ASP A 1 198 ? 6.650 -5.382 8.627 1.00 93.94 198 ASP A C 1
ATOM 1556 O O . ASP A 1 198 ? 6.889 -5.525 9.824 1.00 93.94 198 ASP A O 1
ATOM 1560 N N . GLU A 1 199 ? 6.977 -4.270 7.965 1.00 94.56 199 GLU A N 1
ATOM 1561 C CA . GLU A 1 199 ? 7.699 -3.131 8.539 1.00 94.56 199 GLU A CA 1
ATOM 1562 C C . GLU A 1 199 ? 6.774 -1.922 8.757 1.00 94.56 199 GLU A C 1
ATOM 1564 O O . GLU A 1 199 ? 5.879 -1.635 7.954 1.00 94.56 199 GLU A O 1
ATOM 1569 N N . GLY A 1 200 ? 7.034 -1.159 9.823 1.00 94.06 200 GLY A N 1
ATOM 1570 C CA . GLY A 1 200 ? 6.293 0.059 10.156 1.00 94.06 200 GLY A CA 1
ATOM 1571 C C . GLY A 1 200 ? 4.914 -0.191 10.780 1.00 94.06 200 GLY A C 1
ATOM 1572 O O . GLY A 1 200 ? 4.677 -1.173 11.481 1.00 94.06 200 GLY A O 1
ATOM 1573 N N . GLU A 1 201 ? 3.988 0.744 10.563 1.00 94.81 201 GLU A N 1
ATOM 1574 C CA . GLU A 1 201 ? 2.701 0.823 11.273 1.00 94.81 201 GLU A CA 1
ATOM 1575 C C . GLU A 1 201 ? 1.508 0.843 10.302 1.00 94.81 201 GLU A C 1
ATOM 1577 O O . GLU A 1 201 ? 0.435 1.378 10.599 1.00 94.81 201 GLU A O 1
ATOM 1582 N N . ALA A 1 202 ? 1.679 0.263 9.116 1.00 94.81 202 ALA A N 1
ATOM 1583 C CA . ALA A 1 202 ? 0.716 0.349 8.023 1.00 94.81 202 ALA A CA 1
ATOM 1584 C C . ALA A 1 202 ? -0.700 -0.102 8.409 1.00 94.81 202 ALA A C 1
ATOM 1586 O O . ALA A 1 202 ? -1.688 0.559 8.085 1.00 94.81 202 ALA A O 1
ATOM 1587 N N . PHE A 1 203 ? -0.814 -1.201 9.156 1.00 93.38 203 PHE A N 1
ATOM 1588 C CA . PHE A 1 203 ? -2.110 -1.713 9.605 1.00 93.38 203 PHE A CA 1
ATOM 1589 C C . PHE A 1 203 ? -2.796 -0.777 10.606 1.00 93.38 203 PHE A C 1
ATOM 1591 O O . PHE A 1 203 ? -4.016 -0.626 10.556 1.00 93.38 203 PHE A O 1
ATOM 1598 N N . LEU A 1 204 ? -2.026 -0.078 11.447 1.00 93.00 204 LEU A N 1
ATOM 1599 C CA . LEU A 1 204 ? -2.561 0.969 12.317 1.00 93.00 204 LEU A CA 1
ATOM 1600 C C . LEU A 1 204 ? -3.064 2.162 11.491 1.00 93.00 204 LEU A C 1
ATOM 1602 O O . LEU A 1 204 ? -4.127 2.706 11.789 1.00 93.00 204 LEU A O 1
ATOM 1606 N N . ALA A 1 205 ? -2.351 2.548 10.430 1.00 94.75 205 ALA A N 1
ATOM 1607 C CA . ALA A 1 205 ? -2.804 3.600 9.520 1.00 94.75 205 ALA A CA 1
ATOM 1608 C C . ALA A 1 205 ? -4.125 3.217 8.828 1.00 94.75 205 ALA A C 1
ATOM 1610 O O . ALA A 1 205 ? -5.066 4.013 8.803 1.00 94.75 205 ALA A O 1
ATOM 1611 N N . ALA A 1 206 ? -4.237 1.980 8.330 1.00 94.38 206 ALA A N 1
ATOM 1612 C CA . ALA A 1 206 ? -5.474 1.463 7.743 1.00 94.38 206 ALA A CA 1
ATOM 1613 C C . ALA A 1 206 ? -6.623 1.422 8.763 1.00 94.38 206 ALA A C 1
ATOM 1615 O O . ALA A 1 206 ? -7.752 1.793 8.438 1.00 94.38 206 ALA A O 1
ATOM 1616 N N . ASP A 1 207 ? -6.353 1.030 10.008 1.00 93.44 207 ASP A N 1
ATOM 1617 C CA . ASP A 1 207 ? -7.337 1.073 11.089 1.00 93.44 207 ASP A CA 1
ATOM 1618 C C . ASP A 1 207 ? -7.842 2.504 11.340 1.00 93.44 207 ASP A C 1
ATOM 1620 O O . ASP A 1 207 ? -9.055 2.726 11.377 1.00 93.44 207 ASP A O 1
ATOM 1624 N N . GLN A 1 208 ? -6.943 3.491 11.407 1.00 94.62 208 GLN A N 1
ATOM 1625 C CA . GLN A 1 208 ? -7.309 4.903 11.568 1.00 94.62 208 GLN A CA 1
ATOM 1626 C C . GLN A 1 208 ? -8.145 5.427 10.392 1.00 94.62 208 GLN A C 1
ATOM 1628 O O . GLN A 1 208 ? -9.153 6.103 10.606 1.00 94.62 208 GLN A O 1
ATOM 1633 N N . LEU A 1 209 ? -7.790 5.070 9.153 1.00 95.25 209 LEU A N 1
ATOM 1634 C CA . LEU A 1 209 ? -8.549 5.432 7.945 1.00 95.25 209 LEU A CA 1
ATOM 1635 C C . LEU A 1 209 ? -9.938 4.782 7.903 1.00 95.25 209 LEU A C 1
ATOM 1637 O O . LEU A 1 209 ? -10.878 5.335 7.325 1.00 95.25 209 LEU A O 1
ATOM 1641 N N . ASN A 1 210 ? -10.096 3.636 8.561 1.00 94.94 210 ASN A N 1
ATOM 1642 C CA . ASN A 1 210 ? -11.385 2.981 8.746 1.00 94.94 210 ASN A CA 1
ATOM 1643 C C . ASN A 1 210 ? -12.176 3.511 9.955 1.00 94.94 210 ASN A C 1
ATOM 1645 O O . ASN A 1 210 ? -13.345 3.145 10.112 1.00 94.94 210 ASN A O 1
ATOM 1649 N N . GLY A 1 211 ? -11.602 4.413 10.756 1.00 93.75 211 GLY A N 1
ATOM 1650 C CA . GLY A 1 211 ? -12.245 5.022 11.922 1.00 93.75 211 GLY A CA 1
ATOM 1651 C C . GLY A 1 211 ? -12.073 4.232 13.221 1.00 93.75 211 GLY A C 1
ATOM 1652 O O . GLY A 1 211 ? -12.860 4.413 14.149 1.00 93.75 211 GLY A O 1
ATOM 1653 N N . PHE A 1 212 ? -11.074 3.352 13.298 1.00 91.44 212 PHE A N 1
ATOM 1654 C CA . PHE A 1 212 ? -10.743 2.599 14.504 1.00 91.44 212 PHE A CA 1
ATOM 1655 C C . PHE A 1 212 ? -9.587 3.253 15.266 1.00 91.44 212 PHE A C 1
ATOM 1657 O O . PHE A 1 212 ? -8.643 3.777 14.681 1.00 91.44 212 PHE A O 1
ATOM 1664 N N . THR A 1 213 ? -9.664 3.211 16.595 1.00 81.94 213 THR A N 1
ATOM 1665 C CA . THR A 1 213 ? -8.653 3.772 17.511 1.00 81.94 213 THR A CA 1
ATOM 1666 C C . THR A 1 213 ? -7.872 2.703 18.277 1.00 81.94 213 THR A C 1
ATOM 1668 O O . THR A 1 213 ? -6.929 3.025 18.994 1.00 81.94 213 THR A O 1
ATOM 1671 N N . SER A 1 214 ? -8.250 1.432 18.130 1.00 75.44 214 SER A N 1
ATOM 1672 C CA . SER A 1 214 ? -7.572 0.258 18.691 1.00 75.44 214 SER A CA 1
ATOM 1673 C C . SER A 1 214 ? -7.150 -0.684 17.562 1.00 75.44 214 SER A C 1
ATOM 1675 O O . SER A 1 214 ? -7.794 -0.619 16.522 1.00 75.44 214 SER A O 1
ATOM 1677 N N . PRO A 1 215 ? -6.142 -1.563 17.727 1.00 72.88 215 PRO A N 1
ATOM 1678 C CA . PRO A 1 215 ? -5.751 -2.561 16.717 1.00 72.88 215 PRO A CA 1
ATOM 1679 C C . PRO A 1 215 ? -6.815 -3.641 16.440 1.00 72.88 215 PRO A C 1
ATOM 1681 O O . PRO A 1 215 ? -7.734 -3.842 17.242 1.00 72.88 215 PRO A O 1
ATOM 1684 N N . SER A 1 216 ? -6.720 -4.308 15.282 1.00 69.69 216 SER A N 1
ATOM 1685 C CA . SER A 1 216 ? -7.674 -5.341 14.829 1.00 69.69 216 SER A CA 1
ATOM 1686 C C . SER A 1 216 ? -7.564 -6.640 15.643 1.00 69.69 216 SER A C 1
ATOM 1688 O O . SER A 1 216 ? -6.517 -6.933 16.214 1.00 69.69 216 SER A O 1
ATOM 1690 N N . GLN A 1 217 ? -8.642 -7.433 15.700 1.00 63.34 217 GLN A N 1
ATOM 1691 C CA . GLN A 1 217 ? -8.716 -8.670 16.494 1.00 63.34 217 GLN A CA 1
ATOM 1692 C C . GLN A 1 217 ? -8.325 -9.952 15.722 1.00 63.34 217 GLN A C 1
ATOM 1694 O O . GLN A 1 217 ? -8.611 -11.052 16.187 1.00 63.34 217 GLN A O 1
ATOM 1699 N N . SER A 1 218 ? -7.649 -9.871 14.571 1.00 53.66 218 SER A N 1
ATOM 1700 C CA . SER A 1 218 ? -7.043 -11.059 13.930 1.00 53.66 218 SER A CA 1
ATOM 1701 C C . SER A 1 218 ? -5.693 -10.718 13.293 1.00 53.66 218 SER A C 1
ATOM 1703 O O . SER A 1 218 ? -5.627 -9.688 12.629 1.00 53.66 218 SER A O 1
ATOM 1705 N N . ALA A 1 219 ? -4.627 -11.517 13.386 1.00 51.03 219 ALA A N 1
ATOM 1706 C CA . ALA A 1 219 ? -4.496 -12.935 13.757 1.00 51.03 219 ALA A CA 1
ATOM 1707 C C . ALA A 1 219 ? -3.443 -13.142 14.888 1.00 51.03 219 ALA A C 1
ATOM 1709 O O . ALA A 1 219 ? -2.824 -12.166 15.312 1.00 51.03 219 ALA A O 1
ATOM 1710 N N . PRO A 1 220 ? -3.279 -14.364 15.444 1.00 43.44 220 PRO A N 1
ATOM 1711 C CA . PRO A 1 220 ? -2.476 -14.614 16.639 1.00 43.44 220 PRO A CA 1
ATOM 1712 C C . PRO A 1 220 ? -1.036 -14.140 16.472 1.00 43.44 220 PRO A C 1
ATOM 1714 O O . PRO A 1 220 ? -0.413 -14.364 15.434 1.00 43.44 220 PRO A O 1
ATOM 1717 N N . ALA A 1 221 ? -0.496 -13.570 17.550 1.00 41.69 221 ALA A N 1
ATOM 1718 C CA . ALA A 1 221 ? 0.936 -13.549 17.778 1.00 41.69 221 ALA A CA 1
ATOM 1719 C C . ALA A 1 221 ? 1.508 -14.937 17.463 1.00 41.69 221 ALA A C 1
ATOM 1721 O O . ALA A 1 221 ? 0.922 -15.943 17.863 1.00 41.69 221 ALA A O 1
ATOM 1722 N N . THR A 1 222 ? 2.593 -14.942 16.691 1.00 36.06 222 THR A N 1
ATOM 1723 C CA . THR A 1 222 ? 3.712 -15.884 16.767 1.00 36.06 222 THR A CA 1
ATOM 1724 C C . THR A 1 222 ? 3.391 -17.250 17.380 1.00 36.06 222 THR A C 1
ATOM 1726 O O . THR A 1 222 ? 3.044 -17.369 18.552 1.00 36.06 222 THR A O 1
ATOM 1729 N N . GLY A 1 223 ? 3.633 -18.315 16.613 1.00 35.56 223 GLY A N 1
ATOM 1730 C CA . GLY A 1 223 ? 3.821 -19.658 17.157 1.00 35.56 223 GLY A CA 1
ATOM 1731 C C . GLY A 1 223 ? 4.980 -19.690 18.160 1.00 35.56 223 GLY A C 1
ATOM 1732 O O . GLY A 1 223 ? 6.086 -20.096 17.834 1.00 35.56 223 GLY A O 1
ATOM 1733 N N . GLY A 1 224 ? 4.720 -19.230 19.379 1.00 31.27 224 GLY A N 1
ATOM 1734 C CA . GLY A 1 224 ? 5.420 -19.571 20.595 1.00 31.27 224 GLY A CA 1
ATOM 1735 C C . GLY A 1 224 ? 4.563 -20.609 21.294 1.00 31.27 224 GLY A C 1
ATOM 1736 O O . GLY A 1 224 ? 3.505 -20.291 21.840 1.00 31.27 224 GLY A O 1
ATOM 1737 N N . GLU A 1 225 ? 5.005 -21.861 21.238 1.00 40.00 225 GLU A N 1
ATOM 1738 C CA . GLU A 1 225 ? 4.479 -22.939 22.065 1.00 40.00 225 GLU A CA 1
ATOM 1739 C C . GLU A 1 225 ? 4.441 -22.489 23.529 1.00 40.00 225 GLU A C 1
ATOM 1741 O O . GLU A 1 225 ? 5.465 -22.420 24.210 1.00 40.00 225 GLU A O 1
ATOM 1746 N N . THR A 1 226 ? 3.247 -22.223 24.049 1.00 33.31 226 THR A N 1
ATOM 1747 C CA . THR A 1 226 ? 3.024 -22.290 25.489 1.00 33.31 226 THR A CA 1
ATOM 1748 C C . THR A 1 226 ? 2.477 -23.674 25.790 1.00 33.31 226 THR A C 1
ATOM 1750 O O . THR A 1 226 ? 1.291 -23.973 25.665 1.00 33.31 226 THR A O 1
ATOM 1753 N N . ASN A 1 227 ? 3.409 -24.556 26.147 1.00 45.12 227 ASN A N 1
ATOM 1754 C CA . ASN A 1 227 ? 3.138 -25.831 26.789 1.00 45.12 227 ASN A CA 1
ATOM 1755 C C . ASN A 1 227 ? 2.255 -25.594 28.014 1.00 45.12 227 ASN A C 1
ATOM 1757 O O . ASN A 1 227 ? 2.774 -25.154 29.031 1.00 45.12 227 ASN A O 1
ATOM 1761 N N . ASN A 1 228 ? 0.950 -25.857 27.910 1.00 45.81 228 ASN A N 1
ATOM 1762 C CA . ASN A 1 228 ? 0.069 -26.171 29.039 1.00 45.81 228 ASN A CA 1
ATOM 1763 C C . ASN A 1 228 ? -1.284 -26.706 28.540 1.00 45.81 228 ASN A C 1
ATOM 1765 O O . ASN A 1 228 ? -2.325 -26.064 28.652 1.00 45.81 228 ASN A O 1
ATOM 1769 N N . ALA A 1 229 ? -1.272 -27.934 28.025 1.00 38.09 229 ALA A N 1
ATOM 1770 C CA . ALA A 1 229 ? -2.448 -28.799 28.016 1.00 38.09 229 ALA A CA 1
ATOM 1771 C C . ALA A 1 229 ? -2.009 -30.221 28.409 1.00 38.09 229 ALA A C 1
ATOM 1773 O O . ALA A 1 229 ? -0.983 -30.695 27.916 1.00 38.09 229 ALA A O 1
ATOM 1774 N N . PRO A 1 230 ? -2.732 -30.920 29.305 1.00 36.81 230 PRO A N 1
ATOM 1775 C CA . PRO A 1 230 ? -2.356 -32.265 29.713 1.00 36.81 230 PRO A CA 1
ATOM 1776 C C . PRO A 1 230 ? -2.549 -33.229 28.538 1.00 36.81 230 PRO A C 1
ATOM 1778 O O . PRO A 1 230 ? -3.609 -33.276 27.911 1.00 36.81 230 PRO A O 1
ATOM 1781 N N . ALA A 1 231 ? -1.502 -33.999 28.247 1.00 35.09 231 ALA A N 1
ATOM 1782 C CA . ALA A 1 231 ? -1.441 -34.946 27.145 1.00 35.09 231 ALA A CA 1
ATOM 1783 C C . ALA A 1 231 ? -2.626 -35.928 27.159 1.00 35.09 231 ALA A C 1
ATOM 1785 O O . ALA A 1 231 ? -2.753 -36.762 28.058 1.00 35.09 231 ALA A O 1
ATOM 1786 N N . ARG A 1 232 ? -3.464 -35.891 26.115 1.00 37.31 232 ARG A N 1
ATOM 1787 C CA . ARG A 1 232 ? -4.425 -36.961 25.821 1.00 37.31 232 ARG A CA 1
ATOM 1788 C C . ARG A 1 232 ? -3.875 -37.839 24.700 1.00 37.31 232 ARG A C 1
ATOM 1790 O O . ARG A 1 232 ? -4.130 -37.614 23.524 1.00 37.31 232 ARG A O 1
ATOM 1797 N N . SER A 1 233 ? -3.125 -38.860 25.103 1.00 37.16 233 SER A N 1
ATOM 1798 C CA . SER A 1 233 ? -2.727 -39.997 24.267 1.00 37.16 233 SER A CA 1
ATOM 1799 C C . SER A 1 233 ? -3.957 -40.698 23.686 1.00 37.16 233 SER A C 1
ATOM 1801 O O . SER A 1 233 ? -4.771 -41.205 24.459 1.00 37.16 233 SER A O 1
ATOM 1803 N N . ARG A 1 234 ? -4.077 -40.751 22.348 1.00 40.50 234 ARG A N 1
ATOM 1804 C CA . ARG A 1 234 ? -4.823 -41.790 21.609 1.00 40.50 234 ARG A CA 1
ATOM 1805 C C . ARG A 1 234 ? -4.276 -41.981 20.188 1.00 40.50 234 ARG A C 1
ATOM 1807 O O . ARG A 1 234 ? -4.867 -41.517 19.217 1.00 40.50 234 ARG A O 1
ATOM 1814 N N . HIS A 1 235 ? -3.208 -42.761 20.062 1.00 36.56 235 HIS A N 1
ATOM 1815 C CA . HIS A 1 235 ? -2.943 -43.539 18.850 1.00 36.56 235 HIS A CA 1
ATOM 1816 C C . HIS A 1 235 ? -2.894 -45.019 19.240 1.00 36.56 235 HIS A C 1
ATOM 1818 O O . HIS A 1 235 ? -2.009 -45.448 19.975 1.00 36.56 235 HIS A O 1
ATOM 1824 N N . GLY A 1 236 ? -3.912 -45.775 18.816 1.00 35.19 236 GLY A N 1
ATOM 1825 C CA . GLY A 1 236 ? -3.904 -47.237 18.861 1.00 35.19 236 GLY A CA 1
ATOM 1826 C C . GLY A 1 236 ? -3.023 -47.793 17.734 1.00 35.19 236 GLY A C 1
ATOM 1827 O O . GLY A 1 236 ? -2.845 -47.112 16.722 1.00 35.19 236 GLY A O 1
ATOM 1828 N N . PRO A 1 237 ? -2.441 -48.992 17.894 1.00 34.50 237 PRO A N 1
ATOM 1829 C CA . PRO A 1 237 ? -1.473 -49.513 16.943 1.00 34.50 237 PRO A CA 1
ATOM 1830 C C . PRO A 1 237 ? -2.166 -49.967 15.655 1.00 34.50 237 PRO A C 1
ATOM 1832 O O . PRO A 1 237 ? -3.172 -50.677 15.681 1.00 34.50 237 PRO A O 1
ATOM 1835 N N . TRP A 1 238 ? -1.586 -49.578 14.524 1.00 29.86 238 TRP A N 1
ATOM 1836 C CA . TRP A 1 238 ? -1.885 -50.148 13.219 1.00 29.86 238 TRP A CA 1
ATOM 1837 C C . TRP A 1 238 ? -1.326 -51.575 13.172 1.00 29.86 238 TRP A C 1
ATOM 1839 O O . TRP A 1 238 ? -0.114 -51.776 13.228 1.00 29.86 238 TRP A O 1
ATOM 1849 N N . LEU A 1 239 ? -2.208 -52.575 13.101 1.00 31.25 239 LEU A N 1
ATOM 1850 C CA . LEU A 1 239 ? -1.828 -53.957 12.814 1.00 31.25 239 LEU A CA 1
ATOM 1851 C C . LEU A 1 239 ? -1.397 -54.044 11.339 1.00 31.25 239 LEU A C 1
ATOM 1853 O O . LEU A 1 239 ? -2.234 -53.980 10.440 1.00 31.25 239 LEU A O 1
ATOM 1857 N N . ALA A 1 240 ? -0.099 -54.197 11.084 1.00 34.97 240 ALA A N 1
ATOM 1858 C CA . ALA A 1 240 ? 0.411 -54.615 9.784 1.00 34.97 240 ALA A CA 1
ATOM 1859 C C . ALA A 1 240 ? 0.254 -56.141 9.664 1.00 34.97 240 ALA A C 1
ATOM 1861 O O . ALA A 1 240 ? 0.954 -56.898 10.335 1.00 34.97 240 ALA A O 1
ATOM 1862 N N . ILE A 1 241 ? -0.687 -56.603 8.836 1.00 34.56 241 ILE A N 1
ATOM 1863 C CA . ILE A 1 241 ? -0.826 -58.025 8.499 1.00 34.56 241 ILE A CA 1
ATOM 1864 C C . ILE A 1 241 ? 0.191 -58.342 7.398 1.00 34.56 241 ILE A C 1
ATOM 1866 O O . ILE A 1 241 ? -0.007 -58.001 6.234 1.00 34.56 241 ILE A O 1
ATOM 1870 N N . LEU A 1 242 ? 1.289 -58.988 7.785 1.00 29.42 242 LEU A N 1
ATOM 1871 C CA . LEU A 1 242 ? 2.271 -59.577 6.880 1.00 29.42 242 LEU A CA 1
ATOM 1872 C C . LEU A 1 242 ? 1.853 -61.035 6.622 1.00 29.42 242 LEU A C 1
ATOM 1874 O O . LEU A 1 242 ? 2.059 -61.906 7.466 1.00 29.42 242 LEU A O 1
ATOM 1878 N N . THR A 1 243 ? 1.217 -61.321 5.486 1.00 32.25 243 THR A N 1
ATOM 1879 C CA . THR A 1 243 ? 0.916 -62.705 5.089 1.00 32.25 243 THR A CA 1
ATOM 1880 C C . THR A 1 243 ? 2.176 -63.373 4.544 1.00 32.25 243 THR A C 1
ATOM 1882 O O . THR A 1 243 ? 2.514 -63.209 3.373 1.00 32.25 243 THR A O 1
ATOM 1885 N N . LEU A 1 244 ? 2.867 -64.142 5.389 1.00 33.88 244 LEU A N 1
ATOM 1886 C CA . LEU A 1 244 ? 3.829 -65.154 4.953 1.00 33.88 244 LEU A CA 1
ATOM 1887 C C . LEU A 1 244 ? 3.072 -66.451 4.667 1.00 33.88 244 LEU A C 1
ATOM 1889 O O . LEU A 1 244 ? 2.474 -67.051 5.559 1.00 33.88 244 LEU A O 1
ATOM 1893 N N . GLY A 1 245 ? 3.082 -66.858 3.400 1.00 35.62 245 GLY A N 1
ATOM 1894 C CA . GLY A 1 245 ? 2.531 -68.130 2.966 1.00 35.62 245 GLY A CA 1
ATOM 1895 C C . GLY A 1 245 ? 3.327 -69.303 3.530 1.00 35.62 245 GLY A C 1
ATOM 1896 O O . GLY A 1 245 ? 4.527 -69.407 3.304 1.00 35.62 245 GLY A O 1
ATOM 1897 N N . PHE A 1 246 ? 2.625 -70.215 4.195 1.00 35.19 246 PHE A N 1
ATOM 1898 C CA . PHE A 1 246 ? 3.001 -71.618 4.301 1.00 35.19 246 PHE A CA 1
ATOM 1899 C C . PHE A 1 246 ? 1.730 -72.446 4.134 1.00 35.19 246 PHE A C 1
ATOM 1901 O O . PHE A 1 246 ? 0.780 -72.319 4.903 1.00 35.19 246 PHE A O 1
ATOM 1908 N N . GLY A 1 247 ? 1.699 -73.246 3.070 1.00 33.50 247 GLY A N 1
ATOM 1909 C CA . GLY A 1 247 ? 0.624 -74.191 2.818 1.00 33.50 247 GLY A CA 1
ATOM 1910 C C . GLY A 1 247 ? 0.668 -75.358 3.799 1.00 33.50 247 GLY A C 1
ATOM 1911 O O . GLY A 1 247 ? 1.741 -75.863 4.122 1.00 33.50 247 GLY A O 1
ATOM 1912 N N . VAL A 1 248 ? -0.514 -75.822 4.199 1.00 34.03 248 VAL A N 1
ATOM 1913 C CA . VAL A 1 248 ? -0.742 -77.190 4.664 1.00 34.03 248 VAL A CA 1
ATOM 1914 C C . VAL A 1 248 ? -2.026 -77.694 4.005 1.00 34.03 248 VAL A C 1
ATOM 1916 O O . VAL A 1 248 ? -3.065 -77.038 4.030 1.00 34.03 248 VAL A O 1
ATOM 1919 N N . LEU A 1 249 ? -1.875 -78.844 3.353 1.00 29.23 249 LEU A N 1
ATOM 1920 C CA . LEU A 1 249 ? -2.886 -79.684 2.717 1.00 29.23 249 LEU A CA 1
ATOM 1921 C C . LEU A 1 249 ? -3.873 -80.308 3.731 1.00 29.23 249 LEU A C 1
ATOM 1923 O O . LEU A 1 249 ? -3.489 -80.566 4.869 1.00 29.23 249 LEU A O 1
ATOM 1927 N N . ALA A 1 250 ? -5.029 -80.741 3.193 1.00 28.09 250 ALA A N 1
ATOM 1928 C CA . ALA A 1 250 ? -5.987 -81.751 3.702 1.00 28.09 250 ALA A CA 1
ATOM 1929 C C . ALA A 1 250 ? -6.978 -81.255 4.786 1.00 28.09 250 ALA A C 1
ATOM 1931 O O . ALA A 1 250 ? -6.589 -80.498 5.661 1.00 28.09 250 ALA A O 1
ATOM 1932 N N . LEU A 1 251 ? -8.277 -81.590 4.849 1.00 29.97 251 LEU A N 1
ATOM 1933 C CA . LEU A 1 251 ? -9.220 -82.557 4.243 1.00 29.97 251 LEU A CA 1
ATOM 1934 C C . LEU A 1 251 ? -10.555 -81.782 4.001 1.00 29.97 251 LEU A C 1
ATOM 1936 O O . LEU A 1 251 ? -10.753 -80.753 4.633 1.00 29.97 251 LEU A O 1
ATOM 1940 N N . GLY A 1 252 ? -11.514 -82.095 3.126 1.00 32.47 252 GLY A N 1
ATOM 1941 C CA . GLY A 1 252 ? -12.155 -83.359 2.772 1.00 32.47 252 GLY A CA 1
ATOM 1942 C C . GLY A 1 252 ? -13.680 -83.173 2.886 1.00 32.47 252 GLY A C 1
ATOM 1943 O O . GLY A 1 252 ? -14.169 -82.858 3.967 1.00 32.47 252 GLY A O 1
ATOM 1944 N N . SER A 1 253 ? -14.401 -83.366 1.779 1.00 35.97 253 SER A N 1
ATOM 1945 C CA . SER A 1 253 ? -15.765 -83.912 1.703 1.00 35.97 253 SER A CA 1
ATOM 1946 C C . SER A 1 253 ? -16.040 -84.302 0.258 1.00 35.97 253 SER A C 1
ATOM 1948 O O . SER A 1 253 ? -15.941 -83.384 -0.590 1.00 35.97 253 SER A O 1
#

Sequence (253 aa):
MLAFSVLSLILPLLWTTFVAGWPLLWNRESPSVCNGRPELCRRRYSNITFIGAHNSYAFSEDPLALSRNQRINVSQQLDLGVRLLQAQAHVDDGELHFCHTIFLGCVWETPFSTTDSTFPCSIDRIQGPLLPMDHLYMINHSLNTNVFPIPGGAGVIVPNVFEAETTNGVKSIMDNVRGCAPFAMDKNPNFILLDWVDEGEAFLAADQLNGFTSPSQSAPATGGETNNAPARSRHGPWLAILTLGFGVLALGS

pLDDT: mean 74.61, std 21.48, range [28.09, 97.75]